Protein AF-A0A939U9S4-F1 (afdb_monomer_lite)

Foldseek 3Di:
DDPCVCLVVDPLNVVVVVDDPLPLLSNLVSCVVSCVDPDPCRSVVSVCVCVVQVVSVPVVPPPDDPDPRDQDPPNPFPWDFDQDDDDDPDDDDDSGFTWGAAQRFIKGWDAPPDWLCNVCVVLVHDSCQQCVLLVHRDTDDRDTRDIGTPDRFALAADPPCFKDFDAAPDFLSVVCSVRSHHSVSQCVQAVNDPPDGDDGGDMTTRDDDD

Sequence (210 aa):
RDHSDFLRYWDRYKPLFELDPTDYKGWAHGLKKAGYATDPAYATKLIKIIEQYKLYRFDTGSAGETIAVPTAPLVLEKQTVTKVAVSGERYTYSLNRPLYKRNGVRFIYSQQGETWESIAQGQGLFLKELLAFNDLSQSTPLPKGTVVYLQRKRRQAARGMEMYVFSEGECLRDVCQRFAVRQASVVKLNGLPEGWVPQEGDRVILRKVR
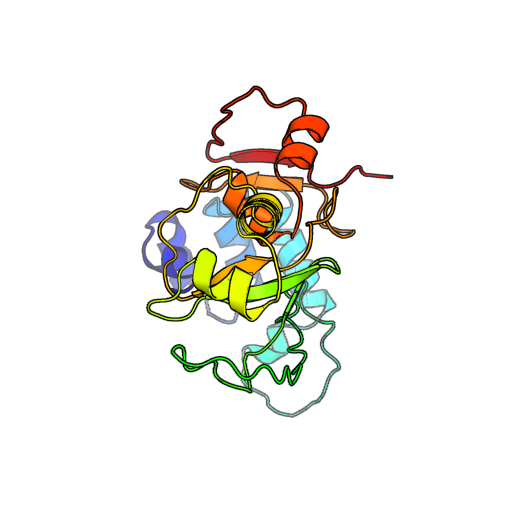
pLDDT: mean 79.78, std 18.19, range [33.78, 98.06]

Secondary structure (DSSP, 8-state):
--TTHHHHH-GGGGGGGGS-TT-HHHHHHHHHHTTS---TTHHHHHHHHHHHTTGGGGTTT-------PPPPSS-----B--------TT----TT--BEEETTEEEEEPPTT--HHHHHHHTT--HHHHHHHTT-SS-----TT-EEESSPPBSSPPTT--EEEPPTT--HHHHHHHTTB-HHHHHHHHTPPTT----TT-EEESS---

Radius of gyration: 20.61 Å; chains: 1; bounding box: 43×36×56 Å

Structure (mmCIF, N/CA/C/O backbone):
data_AF-A0A939U9S4-F1
#
_entry.id   AF-A0A939U9S4-F1
#
loop_
_atom_site.group_PDB
_atom_site.id
_atom_site.type_symbol
_atom_site.label_atom_id
_atom_site.label_alt_id
_atom_site.label_comp_id
_atom_site.label_asym_id
_atom_site.label_entity_id
_atom_site.label_seq_id
_atom_site.pdbx_PDB_ins_code
_atom_site.Cartn_x
_atom_site.Cartn_y
_atom_site.Cartn_z
_atom_site.occupancy
_atom_site.B_iso_or_equiv
_atom_site.auth_seq_id
_atom_site.auth_comp_id
_atom_site.auth_asym_id
_atom_site.auth_atom_id
_atom_site.pdbx_PDB_model_num
ATOM 1 N N . ARG A 1 1 ? -11.998 6.152 -8.077 1.00 44.53 1 ARG A N 1
ATOM 2 C CA . ARG A 1 1 ? -11.085 6.926 -8.943 1.00 44.53 1 ARG A CA 1
ATOM 3 C C . ARG A 1 1 ? -10.081 5.922 -9.460 1.00 44.53 1 ARG A C 1
ATOM 5 O O . ARG A 1 1 ? -9.444 5.278 -8.627 1.00 44.53 1 ARG A O 1
ATOM 12 N N . ASP A 1 2 ? -10.131 5.636 -10.754 1.00 42.09 2 ASP A N 1
ATOM 13 C CA . ASP A 1 2 ? -9.451 4.471 -11.307 1.00 42.09 2 ASP A CA 1
ATOM 14 C C . ASP A 1 2 ? -7.990 4.825 -11.569 1.00 42.09 2 ASP A C 1
ATOM 16 O O . ASP A 1 2 ? -7.681 5.924 -12.031 1.00 42.09 2 ASP A O 1
ATOM 20 N N . HIS A 1 3 ? -7.071 3.922 -11.241 1.00 44.56 3 HIS A N 1
ATOM 21 C CA . HIS A 1 3 ? -5.640 4.202 -11.394 1.00 44.56 3 HIS A CA 1
ATOM 22 C C . HIS A 1 3 ? -5.232 4.304 -12.867 1.00 44.56 3 HIS A C 1
ATOM 24 O O . HIS A 1 3 ? -4.092 4.641 -13.132 1.00 44.56 3 HIS A O 1
ATOM 30 N N . SER A 1 4 ? -6.134 4.027 -13.811 1.00 59.59 4 SER A N 1
ATOM 31 C CA . SER A 1 4 ? -5.952 4.140 -15.260 1.00 59.59 4 SER A CA 1
ATOM 32 C C . SER A 1 4 ? -6.371 5.492 -15.850 1.00 59.59 4 SER A C 1
ATOM 34 O O . SER A 1 4 ? -6.125 5.729 -17.031 1.00 59.59 4 SER A O 1
ATOM 36 N N . ASP A 1 5 ? -6.989 6.385 -15.067 1.00 63.31 5 ASP A N 1
ATOM 37 C CA . ASP A 1 5 ? -7.523 7.660 -15.575 1.00 63.31 5 ASP A CA 1
ATOM 38 C C . ASP A 1 5 ? -6.424 8.550 -16.189 1.00 63.31 5 ASP A C 1
ATOM 40 O O . ASP A 1 5 ? -6.658 9.229 -17.187 1.00 63.31 5 ASP A O 1
ATOM 44 N N . PHE A 1 6 ? -5.194 8.492 -15.667 1.00 68.31 6 PHE A N 1
ATOM 45 C CA . PHE A 1 6 ? -4.062 9.280 -16.174 1.00 68.31 6 PHE A CA 1
ATOM 46 C C . PHE A 1 6 ? -3.719 8.975 -17.646 1.00 68.31 6 PHE A C 1
ATOM 48 O O . PHE A 1 6 ? -3.243 9.868 -18.346 1.00 68.31 6 PHE A O 1
ATOM 55 N N . LEU A 1 7 ? -4.012 7.762 -18.146 1.00 72.69 7 LEU A N 1
ATOM 56 C CA . LEU A 1 7 ? -3.802 7.418 -19.557 1.00 72.69 7 LEU A CA 1
ATOM 57 C C . LEU A 1 7 ? -4.645 8.309 -20.473 1.00 72.69 7 LEU A C 1
ATOM 59 O O . LEU A 1 7 ? -4.185 8.682 -21.542 1.00 72.69 7 LEU A O 1
ATOM 63 N N . ARG A 1 8 ? -5.855 8.693 -20.050 1.00 64.44 8 ARG A N 1
ATOM 64 C CA . ARG A 1 8 ? -6.790 9.490 -20.862 1.00 64.44 8 ARG A CA 1
ATOM 65 C C . ARG A 1 8 ? -6.488 10.985 -20.848 1.00 64.44 8 ARG A C 1
ATOM 67 O O . ARG A 1 8 ? -6.840 11.681 -21.794 1.00 64.44 8 ARG A O 1
ATOM 74 N N . TYR A 1 9 ? -5.883 11.486 -19.773 1.00 57.53 9 TYR A N 1
ATOM 75 C CA . TYR A 1 9 ? -5.737 12.927 -19.553 1.00 57.53 9 TYR A CA 1
ATOM 76 C C . TYR A 1 9 ? -4.348 13.472 -19.890 1.00 57.53 9 TYR A C 1
ATOM 78 O O . TYR A 1 9 ? -4.211 14.677 -20.077 1.00 57.53 9 TYR A O 1
ATOM 86 N N . TRP A 1 10 ? -3.315 12.630 -19.959 1.00 62.62 10 TRP A N 1
ATOM 87 C CA . TRP A 1 10 ? -1.947 13.093 -20.204 1.00 62.62 10 TRP A CA 1
ATOM 88 C C . TRP A 1 10 ? -1.571 13.009 -21.685 1.00 62.62 10 TRP A C 1
ATOM 90 O O . TRP A 1 10 ? -1.663 11.951 -22.307 1.00 62.62 10 TRP A O 1
ATOM 100 N N . ASP A 1 11 ? -1.054 14.116 -22.225 1.00 67.00 11 ASP A N 1
ATOM 101 C CA . ASP A 1 11 ? -0.764 14.284 -23.657 1.00 67.00 11 ASP A CA 1
ATOM 102 C C . ASP A 1 11 ? 0.150 13.202 -24.239 1.00 67.00 11 ASP A C 1
ATOM 104 O O . ASP A 1 11 ? -0.043 12.759 -25.370 1.00 67.00 11 ASP A O 1
ATOM 108 N N . ARG A 1 12 ? 1.107 12.713 -23.445 1.00 74.94 12 ARG A N 1
ATOM 109 C CA . ARG A 1 12 ? 2.062 11.675 -23.859 1.00 74.94 12 A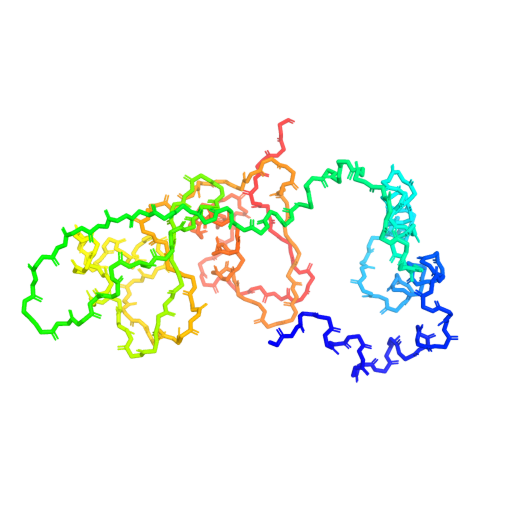RG A CA 1
ATOM 110 C C . ARG A 1 12 ? 1.413 10.335 -24.227 1.00 74.94 12 ARG A C 1
ATOM 112 O O . ARG A 1 12 ? 2.021 9.563 -24.962 1.00 74.94 12 ARG A O 1
ATOM 119 N N . TYR A 1 13 ? 0.210 10.055 -23.719 1.00 77.50 13 TYR A N 1
ATOM 120 C CA . TYR A 1 13 ? -0.530 8.816 -23.976 1.00 77.50 13 TYR A CA 1
ATOM 121 C C . TYR A 1 13 ? -1.618 8.980 -25.043 1.00 77.50 13 TYR A C 1
ATOM 123 O O . TYR A 1 13 ? -2.170 7.973 -25.473 1.00 77.50 13 TYR A O 1
ATOM 131 N N . LYS A 1 14 ? -1.893 10.200 -25.530 1.00 81.44 14 LYS A N 1
ATOM 132 C CA . LYS A 1 14 ? -2.881 10.445 -26.598 1.00 81.44 14 LYS A CA 1
ATOM 133 C C . LYS A 1 14 ? -2.698 9.545 -27.830 1.00 81.44 14 LYS A C 1
ATOM 135 O O . LYS A 1 14 ? -3.701 8.975 -28.253 1.00 81.44 14 LYS A O 1
ATOM 140 N N . PRO A 1 15 ? -1.468 9.309 -28.341 1.00 86.00 15 PRO A N 1
ATOM 141 C CA . PRO A 1 15 ? -1.272 8.446 -29.508 1.00 86.00 15 PRO A CA 1
ATOM 142 C C . PRO A 1 15 ? -1.696 6.986 -29.292 1.00 86.00 15 PRO A C 1
ATOM 144 O O . PRO A 1 15 ? -1.884 6.256 -30.255 1.00 86.00 15 PRO A O 1
ATOM 147 N N . LEU A 1 16 ? -1.844 6.529 -28.041 1.00 85.12 16 LEU A N 1
ATOM 148 C CA . LEU A 1 16 ? -2.326 5.174 -27.758 1.00 85.12 16 LEU A CA 1
ATOM 149 C C . LEU A 1 16 ? -3.794 4.986 -28.132 1.00 85.12 16 LEU A C 1
ATOM 151 O O . LEU A 1 16 ? -4.181 3.891 -28.512 1.00 85.12 16 LEU A O 1
ATOM 155 N N . PHE A 1 17 ? -4.602 6.043 -28.047 1.00 85.75 17 PHE A N 1
ATOM 156 C CA . PHE A 1 17 ? -6.035 5.976 -28.347 1.00 85.75 17 PHE A CA 1
ATOM 157 C C . PHE A 1 17 ? -6.339 6.020 -29.849 1.00 85.75 17 PHE A C 1
ATOM 159 O O . PHE A 1 17 ? -7.494 5.884 -30.236 1.00 85.75 17 PHE A O 1
ATOM 166 N N . GLU A 1 18 ? -5.313 6.192 -30.685 1.00 88.69 18 GLU A N 1
ATOM 167 C CA . GLU A 1 18 ? -5.397 6.024 -32.139 1.00 88.69 18 GLU A CA 1
ATOM 168 C C . GLU A 1 18 ? -5.212 4.555 -32.555 1.00 88.69 18 GLU A C 1
ATOM 170 O O . GLU A 1 18 ? -5.528 4.187 -33.686 1.00 88.69 18 GLU A O 1
ATOM 175 N N . LEU A 1 19 ? -4.698 3.712 -31.650 1.00 89.19 19 LEU A N 1
ATOM 176 C CA . LEU A 1 19 ? -4.536 2.280 -31.876 1.00 89.19 19 LEU A CA 1
ATOM 177 C C . LEU A 1 19 ? -5.864 1.549 -31.685 1.00 89.19 19 LEU A C 1
ATOM 179 O O . LEU A 1 19 ? -6.721 1.964 -30.901 1.00 89.19 19 LEU A O 1
ATOM 183 N N . ASP A 1 20 ? -5.995 0.402 -32.348 1.00 88.69 20 ASP A N 1
ATOM 184 C CA . ASP A 1 20 ? -7.121 -0.493 -32.106 1.00 88.69 20 ASP A CA 1
ATOM 185 C C . ASP A 1 20 ? -7.136 -0.921 -30.621 1.00 88.69 20 ASP A C 1
ATOM 187 O O . ASP A 1 20 ? -6.089 -1.310 -30.086 1.00 88.69 20 ASP A O 1
ATOM 191 N N . PRO A 1 21 ? -8.284 -0.864 -29.920 1.00 84.25 21 PRO A N 1
ATOM 192 C CA . PRO A 1 21 ? -8.388 -1.309 -28.530 1.00 84.25 21 PRO A CA 1
ATOM 193 C C . PRO A 1 21 ? -7.951 -2.764 -28.295 1.00 84.25 21 PRO A C 1
ATOM 195 O O . PRO A 1 21 ? -7.573 -3.108 -27.178 1.00 84.25 21 PRO A O 1
ATOM 198 N N . THR A 1 22 ? -7.991 -3.608 -29.329 1.00 87.50 22 THR A N 1
ATOM 199 C CA . THR A 1 22 ? -7.568 -5.018 -29.295 1.00 87.50 22 THR A CA 1
ATOM 200 C C . THR A 1 22 ? -6.092 -5.223 -29.667 1.00 87.50 22 THR A C 1
ATOM 202 O O . THR A 1 22 ? -5.554 -6.320 -29.491 1.00 87.50 22 THR A O 1
ATOM 205 N N . ASP A 1 23 ? -5.387 -4.181 -30.129 1.00 93.25 23 ASP A N 1
ATOM 206 C CA . ASP A 1 23 ? -3.961 -4.250 -30.470 1.00 93.25 23 ASP A CA 1
ATOM 207 C C . ASP A 1 23 ? -3.069 -4.161 -29.223 1.00 93.25 23 ASP A C 1
ATOM 209 O O . ASP A 1 23 ? -2.301 -3.220 -29.001 1.00 93.25 23 ASP A O 1
ATOM 213 N N . TYR A 1 24 ? -3.126 -5.190 -28.384 1.00 94.25 24 TYR A N 1
ATOM 214 C CA . TYR A 1 24 ? -2.344 -5.243 -27.151 1.00 94.25 24 TYR A CA 1
ATOM 215 C C . TYR A 1 24 ? -0.822 -5.124 -27.376 1.00 94.25 24 TYR A C 1
ATOM 217 O O . TYR A 1 24 ? -0.091 -4.732 -26.461 1.00 94.25 24 TYR A O 1
ATOM 225 N N . LYS A 1 25 ? -0.319 -5.447 -28.578 1.00 96.12 25 LYS A N 1
ATOM 226 C CA . LYS A 1 25 ? 1.101 -5.306 -28.935 1.00 96.12 25 LYS A CA 1
ATOM 227 C C . LYS A 1 25 ? 1.445 -3.843 -29.177 1.00 96.12 25 LYS A C 1
ATOM 229 O O . LYS A 1 25 ? 2.394 -3.342 -28.563 1.00 96.12 25 LYS A O 1
ATOM 234 N N . GLY A 1 26 ? 0.665 -3.151 -30.006 1.00 95.00 26 GLY A N 1
ATOM 235 C CA . GLY A 1 26 ? 0.789 -1.713 -30.228 1.00 95.00 26 GLY A CA 1
ATOM 236 C C . GLY A 1 26 ? 0.672 -0.934 -28.923 1.00 95.00 26 GLY A C 1
ATOM 237 O O . GLY A 1 26 ? 1.544 -0.119 -28.616 1.00 95.00 26 GLY A O 1
ATOM 238 N N . TRP A 1 27 ? -0.316 -1.270 -28.090 1.00 94.31 27 TRP A N 1
ATOM 239 C CA . TRP A 1 27 ? -0.488 -0.674 -26.765 1.00 94.31 27 TRP A CA 1
ATOM 240 C C . TRP A 1 27 ? 0.730 -0.895 -25.860 1.00 94.31 27 TRP A C 1
ATOM 242 O O . TRP A 1 27 ? 1.224 0.056 -25.255 1.00 94.31 27 TRP A O 1
ATOM 252 N N . ALA A 1 28 ? 1.287 -2.109 -25.793 1.00 94.94 28 ALA A N 1
ATOM 253 C CA . ALA A 1 28 ? 2.463 -2.397 -24.967 1.00 94.94 28 ALA A CA 1
ATOM 254 C C . ALA A 1 28 ? 3.708 -1.600 -25.395 1.00 94.94 28 ALA A C 1
ATOM 256 O O . ALA A 1 28 ? 4.440 -1.061 -24.555 1.00 94.94 28 ALA A O 1
ATOM 257 N N . HIS A 1 29 ? 3.952 -1.503 -26.704 1.00 95.56 29 HIS A N 1
ATOM 258 C CA . HIS A 1 29 ? 5.049 -0.708 -27.253 1.00 95.56 29 HIS A CA 1
ATOM 259 C C . HIS A 1 29 ? 4.819 0.793 -27.073 1.00 95.56 29 HIS A C 1
ATOM 261 O O . HIS A 1 29 ? 5.749 1.513 -26.697 1.00 95.56 29 HIS A O 1
ATOM 267 N N . GLY A 1 30 ? 3.592 1.259 -27.288 1.00 93.00 30 GLY A N 1
ATOM 268 C CA . GLY A 1 30 ? 3.211 2.652 -27.117 1.00 93.00 30 GLY A CA 1
ATOM 269 C C . GLY A 1 30 ? 3.293 3.101 -25.660 1.00 93.00 30 GLY A C 1
ATOM 270 O O . GLY A 1 30 ? 3.839 4.165 -25.406 1.00 93.00 30 GLY A O 1
ATOM 271 N N . LEU A 1 31 ? 2.882 2.275 -24.692 1.00 92.06 31 LEU A N 1
ATOM 272 C CA . LEU A 1 31 ? 3.018 2.560 -23.257 1.00 92.06 31 LEU A CA 1
ATOM 273 C C . LEU A 1 31 ? 4.489 2.716 -22.863 1.00 92.06 31 LEU A C 1
ATOM 275 O O . LEU A 1 31 ? 4.856 3.679 -22.190 1.00 92.06 31 LEU A O 1
ATOM 279 N N . LYS A 1 32 ? 5.359 1.814 -23.337 1.00 91.56 32 LYS A N 1
ATOM 280 C CA . LYS A 1 32 ? 6.812 1.935 -23.143 1.00 91.56 32 LYS A CA 1
ATOM 281 C C . LYS A 1 32 ? 7.346 3.236 -23.744 1.00 91.56 32 LYS A C 1
ATOM 283 O O . LYS A 1 32 ? 8.090 3.956 -23.089 1.00 91.56 32 LYS A O 1
ATOM 288 N N . LYS A 1 33 ? 6.991 3.525 -25.000 1.00 90.50 33 LYS A N 1
ATOM 289 C CA . LYS A 1 33 ? 7.458 4.710 -25.737 1.00 90.50 33 LYS A CA 1
ATOM 290 C C . LYS A 1 33 ? 6.972 6.001 -25.084 1.00 90.50 33 LYS A C 1
ATOM 292 O O . LYS A 1 33 ? 7.735 6.949 -24.946 1.00 90.50 33 LYS A O 1
ATOM 297 N N . ALA A 1 34 ? 5.731 5.995 -24.620 1.00 85.38 34 ALA A N 1
ATOM 298 C CA . ALA A 1 34 ? 5.135 7.045 -23.825 1.00 85.38 34 ALA A CA 1
ATOM 299 C C . ALA A 1 34 ? 5.686 7.066 -22.396 1.00 85.38 34 ALA A C 1
ATOM 301 O O . ALA A 1 34 ? 5.183 7.839 -21.606 1.00 85.38 34 ALA A O 1
ATOM 302 N N . GLY A 1 35 ? 6.704 6.269 -22.050 1.00 83.25 35 GLY A N 1
ATOM 303 C CA . GLY A 1 35 ? 7.423 6.280 -20.776 1.00 83.25 35 GLY A CA 1
ATOM 304 C C . GLY A 1 35 ? 6.575 5.942 -19.555 1.00 83.25 35 GLY A C 1
ATOM 305 O O . GLY A 1 35 ? 6.872 6.423 -18.467 1.00 83.25 35 GLY A O 1
ATOM 306 N N . TYR A 1 36 ? 5.563 5.089 -19.735 1.00 84.25 36 TYR A N 1
ATOM 307 C CA . TYR A 1 36 ? 4.832 4.456 -18.635 1.00 84.25 36 TYR A CA 1
ATOM 308 C C . TYR A 1 36 ? 5.751 3.590 -17.760 1.00 84.25 36 TYR A C 1
ATOM 310 O O . TYR A 1 36 ? 5.546 3.455 -16.558 1.00 84.25 36 TYR A O 1
ATOM 318 N N . ALA A 1 37 ? 6.781 2.999 -18.367 1.00 81.00 37 ALA A N 1
ATOM 319 C CA . ALA A 1 37 ? 7.769 2.185 -17.681 1.00 81.00 37 ALA A CA 1
ATOM 320 C C . ALA A 1 37 ? 9.173 2.473 -18.217 1.00 81.00 37 ALA A C 1
ATOM 322 O O . ALA A 1 37 ? 9.377 2.616 -19.422 1.00 81.00 37 ALA A O 1
ATOM 323 N N . THR A 1 38 ? 10.151 2.501 -17.312 1.00 82.06 38 THR A N 1
ATOM 324 C CA . THR A 1 38 ? 11.566 2.759 -17.630 1.00 82.06 38 THR A CA 1
ATOM 325 C C . THR A 1 38 ? 12.324 1.509 -18.084 1.00 82.06 38 THR A C 1
ATOM 327 O O . THR A 1 38 ? 13.447 1.610 -18.571 1.00 82.06 38 THR A O 1
ATOM 330 N N . ASP A 1 39 ? 11.727 0.322 -17.949 1.00 80.62 39 ASP A N 1
ATOM 331 C CA . ASP A 1 39 ? 12.347 -0.946 -18.333 1.00 80.62 39 ASP A CA 1
ATOM 332 C C . ASP A 1 39 ? 12.405 -1.105 -19.872 1.00 80.62 39 ASP A C 1
ATOM 334 O O . ASP A 1 39 ? 11.358 -1.153 -20.532 1.00 80.62 39 ASP A O 1
ATOM 338 N N . PRO A 1 40 ? 13.602 -1.269 -20.475 1.00 84.25 40 PRO A N 1
ATOM 339 C CA . PRO A 1 40 ? 13.747 -1.513 -21.910 1.00 84.25 40 PRO A CA 1
ATOM 340 C C . PRO A 1 40 ? 12.996 -2.757 -22.405 1.00 84.25 40 PRO A C 1
ATOM 342 O O . PRO A 1 40 ? 12.576 -2.797 -23.563 1.00 84.25 40 PRO A O 1
ATOM 345 N N . ALA A 1 41 ? 12.787 -3.755 -21.547 1.00 86.00 41 ALA A N 1
ATOM 346 C CA . ALA A 1 41 ? 12.067 -4.982 -21.871 1.00 86.00 41 ALA A CA 1
ATOM 347 C C . ALA A 1 41 ? 10.567 -4.920 -21.530 1.00 86.00 41 ALA A C 1
ATOM 349 O O . ALA A 1 41 ? 9.878 -5.926 -21.696 1.00 86.00 41 ALA A O 1
ATOM 350 N N . TYR A 1 42 ? 10.048 -3.776 -21.062 1.00 88.50 42 TYR A N 1
ATOM 351 C CA . TYR A 1 42 ? 8.666 -3.644 -20.588 1.00 88.50 42 TYR A CA 1
ATOM 352 C C . TYR A 1 42 ? 7.631 -4.154 -21.600 1.00 88.50 42 TYR A C 1
ATOM 354 O O . TYR A 1 42 ? 6.846 -5.043 -21.277 1.00 88.50 42 TYR A O 1
ATOM 362 N N . ALA A 1 43 ? 7.675 -3.644 -22.835 1.00 91.94 43 ALA A N 1
ATOM 363 C CA . ALA A 1 43 ? 6.724 -4.018 -23.882 1.00 91.94 43 ALA A CA 1
ATOM 364 C C . ALA A 1 43 ? 6.752 -5.530 -24.149 1.00 91.94 43 ALA A C 1
ATOM 366 O O . ALA A 1 43 ? 5.718 -6.192 -24.133 1.00 91.94 43 ALA A O 1
ATOM 367 N N . THR A 1 44 ? 7.951 -6.100 -24.292 1.00 89.69 44 THR A N 1
ATOM 368 C CA . THR A 1 44 ? 8.147 -7.533 -24.535 1.00 89.69 44 THR A CA 1
ATOM 369 C C . THR A 1 44 ? 7.627 -8.386 -23.379 1.00 89.69 44 THR A C 1
ATOM 371 O O . THR A 1 44 ? 7.001 -9.418 -23.607 1.00 89.69 44 THR A O 1
ATOM 374 N N . LYS A 1 45 ? 7.853 -7.966 -22.128 1.00 89.12 45 LYS A N 1
ATOM 375 C CA . LYS A 1 45 ? 7.346 -8.663 -20.936 1.00 89.12 45 LYS A CA 1
ATOM 376 C C . LYS A 1 45 ? 5.821 -8.635 -20.877 1.00 89.12 45 LYS A C 1
ATOM 378 O O . LYS A 1 45 ? 5.216 -9.666 -20.599 1.00 89.12 45 LYS A O 1
ATOM 383 N N . LEU A 1 46 ? 5.210 -7.485 -21.155 1.00 89.19 46 LEU A N 1
ATOM 384 C CA . LEU A 1 46 ? 3.758 -7.328 -21.159 1.00 89.19 46 LEU A CA 1
ATOM 385 C C . LEU A 1 46 ? 3.106 -8.191 -22.246 1.00 89.19 46 LEU A C 1
ATOM 387 O O . LEU A 1 46 ? 2.205 -8.970 -21.944 1.00 89.19 46 LEU A O 1
ATOM 391 N N . ILE A 1 47 ? 3.628 -8.135 -23.474 1.00 92.69 47 ILE A N 1
ATOM 392 C CA . ILE A 1 47 ? 3.190 -8.987 -24.591 1.00 92.69 47 ILE A CA 1
ATOM 393 C C . ILE A 1 47 ? 3.299 -10.462 -24.205 1.00 92.69 47 ILE A C 1
ATOM 395 O O . ILE A 1 47 ? 2.336 -11.209 -24.356 1.00 92.69 47 ILE A O 1
ATOM 399 N N . LYS A 1 48 ? 4.434 -10.869 -23.624 1.00 88.69 48 LYS A N 1
ATOM 400 C CA . LYS A 1 48 ? 4.654 -12.251 -23.188 1.00 88.69 48 LYS A CA 1
ATOM 401 C C . LYS A 1 48 ? 3.613 -12.710 -22.167 1.00 88.69 48 LYS A C 1
ATOM 403 O O . LYS A 1 48 ? 3.142 -13.834 -22.269 1.00 88.69 48 LYS A O 1
ATOM 408 N N . ILE A 1 49 ? 3.243 -11.868 -21.200 1.00 85.94 49 ILE A N 1
ATOM 409 C CA . ILE A 1 49 ? 2.199 -12.184 -20.210 1.00 85.94 49 ILE A CA 1
ATOM 410 C C . ILE A 1 49 ? 0.840 -12.358 -20.901 1.00 85.94 49 ILE A C 1
ATOM 412 O O . ILE A 1 49 ? 0.147 -13.343 -20.647 1.00 85.94 49 ILE A O 1
ATOM 416 N N . ILE A 1 50 ? 0.475 -11.432 -21.790 1.00 88.38 50 ILE A N 1
ATOM 417 C CA . ILE A 1 50 ? -0.803 -11.462 -22.515 1.00 88.38 50 ILE A CA 1
ATOM 418 C C . ILE A 1 50 ? -0.907 -12.717 -23.386 1.00 88.38 50 ILE A C 1
ATOM 420 O O . ILE A 1 50 ? -1.945 -13.376 -23.389 1.00 88.38 50 ILE A O 1
ATOM 424 N N . GLU A 1 51 ? 0.174 -13.096 -24.064 1.00 89.75 51 GLU A N 1
ATOM 425 C CA . GLU A 1 51 ? 0.231 -14.299 -24.896 1.00 89.75 51 GLU A CA 1
ATOM 426 C C . GLU A 1 51 ? 0.256 -15.584 -24.062 1.00 89.75 51 GLU A C 1
ATOM 428 O O . GLU A 1 51 ? -0.514 -16.505 -24.339 1.00 89.75 51 GLU A O 1
ATOM 433 N N . GLN A 1 52 ? 1.076 -15.636 -23.007 1.00 81.31 52 GLN A N 1
ATOM 434 C CA . GLN A 1 52 ? 1.198 -16.795 -22.116 1.00 81.31 52 GLN A CA 1
ATOM 435 C C . GLN A 1 52 ? -0.147 -17.173 -21.487 1.00 81.31 52 GLN A C 1
ATOM 437 O O . GLN A 1 52 ? -0.455 -18.358 -21.360 1.00 81.31 52 GLN A O 1
ATOM 442 N N . TYR A 1 53 ? -0.948 -16.176 -21.113 1.00 84.38 53 TYR A N 1
ATOM 443 C CA . TYR A 1 53 ? -2.262 -16.384 -20.504 1.00 84.38 53 TYR A CA 1
ATOM 444 C C . TYR A 1 53 ? -3.427 -16.208 -21.480 1.00 84.38 53 TYR A C 1
ATOM 446 O O . TYR A 1 53 ? -4.580 -16.279 -21.061 1.00 84.38 53 TYR A O 1
ATOM 454 N N . LYS A 1 54 ? -3.141 -16.009 -22.773 1.00 86.56 54 LYS A N 1
ATOM 455 C CA . LYS A 1 54 ? -4.133 -15.797 -23.838 1.00 86.56 54 LYS A CA 1
ATOM 456 C C . LYS A 1 54 ? -5.191 -14.746 -23.469 1.00 86.56 54 LYS A C 1
ATOM 458 O O . LYS A 1 54 ? -6.372 -14.926 -23.757 1.00 86.56 54 LYS A O 1
ATOM 463 N N . LEU A 1 55 ? -4.769 -13.657 -22.819 1.00 85.56 55 LEU A N 1
ATOM 464 C CA . LEU A 1 55 ? -5.682 -12.644 -22.273 1.00 85.56 55 LEU A CA 1
ATOM 465 C C . LEU A 1 55 ? -6.433 -11.885 -23.372 1.00 85.56 55 LEU A C 1
ATOM 467 O O . LEU A 1 55 ? -7.579 -11.510 -23.163 1.00 85.56 55 LEU A O 1
ATOM 471 N N . TYR A 1 56 ? -5.840 -11.768 -24.562 1.00 86.06 56 TYR A N 1
ATOM 472 C CA . TYR A 1 56 ? -6.466 -11.155 -25.739 1.00 86.06 56 TYR A CA 1
ATOM 473 C C . TYR A 1 56 ? -7.797 -11.817 -26.145 1.00 86.06 56 TYR A C 1
ATOM 475 O O . TYR A 1 56 ? -8.608 -11.227 -26.852 1.00 86.06 56 TYR A O 1
ATOM 483 N N . ARG A 1 57 ? -8.066 -13.053 -25.694 1.00 83.81 57 ARG A N 1
ATOM 484 C CA . ARG A 1 57 ? -9.351 -13.731 -25.940 1.00 83.81 57 ARG A CA 1
ATOM 485 C C . ARG A 1 57 ? -10.529 -13.045 -25.242 1.00 83.81 57 ARG A C 1
ATOM 487 O O . ARG A 1 57 ? -11.669 -13.284 -25.628 1.00 83.81 57 ARG A O 1
ATOM 494 N N . PHE A 1 58 ? -10.268 -12.222 -24.229 1.00 79.69 58 PHE A N 1
ATOM 495 C CA . PHE A 1 58 ? -11.303 -11.506 -23.485 1.00 79.69 58 PHE A CA 1
ATOM 496 C C . PHE A 1 58 ? -11.650 -10.142 -24.093 1.00 79.69 58 PHE A C 1
ATOM 498 O O . PHE A 1 58 ? -12.702 -9.598 -23.767 1.00 79.69 58 PHE A O 1
ATOM 505 N N . ASP A 1 59 ? -10.841 -9.635 -25.026 1.00 78.44 59 ASP A N 1
ATOM 506 C CA . ASP A 1 59 ? -11.034 -8.309 -25.627 1.00 78.44 59 ASP A CA 1
ATOM 507 C C . ASP A 1 59 ? -12.248 -8.257 -26.579 1.00 78.44 59 ASP A C 1
ATOM 509 O O . ASP A 1 59 ? -12.760 -7.184 -26.882 1.00 78.44 59 ASP A O 1
ATOM 513 N N . THR A 1 60 ? -12.756 -9.417 -27.018 1.00 74.50 60 THR A N 1
ATOM 514 C CA . THR A 1 60 ? -13.866 -9.550 -27.986 1.00 74.50 60 THR A CA 1
ATOM 515 C C . THR A 1 60 ? -15.152 -10.147 -27.395 1.00 74.50 60 THR A C 1
ATOM 517 O O . THR A 1 60 ? -16.078 -10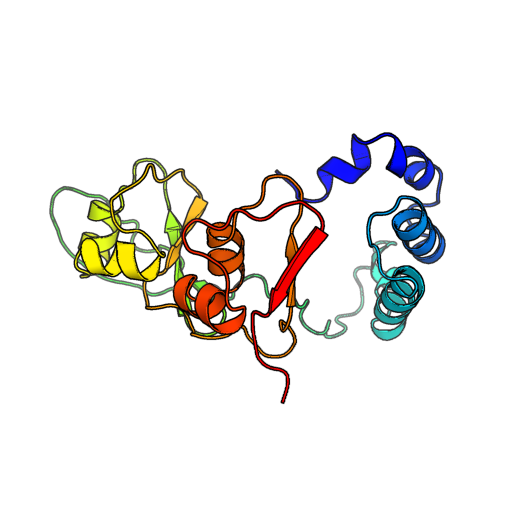.487 -28.128 1.00 74.50 60 THR A O 1
ATOM 520 N N . GLY A 1 61 ? -15.256 -10.265 -26.065 1.00 57.72 61 GLY A N 1
ATOM 521 C CA . GLY A 1 61 ? -16.531 -10.553 -25.390 1.00 57.72 61 GLY A CA 1
ATOM 522 C C . GLY A 1 61 ? -17.096 -11.973 -25.545 1.00 57.72 61 GLY A C 1
ATOM 523 O O . GLY A 1 61 ? -18.281 -12.180 -25.288 1.00 57.72 61 GLY A O 1
ATOM 524 N N . SER A 1 62 ? -16.291 -12.977 -25.911 1.00 50.84 62 SER A N 1
ATOM 525 C CA . SER A 1 62 ? -16.757 -14.374 -25.937 1.00 50.84 62 SER A CA 1
ATOM 526 C C . SER A 1 62 ? -16.872 -14.958 -24.522 1.00 50.84 62 SER A C 1
ATOM 528 O O . SER A 1 62 ? -15.961 -15.602 -24.000 1.00 50.84 62 SER A O 1
ATOM 530 N N . ALA A 1 63 ? -18.027 -14.733 -23.898 1.00 51.41 63 ALA A N 1
ATOM 531 C CA . ALA A 1 63 ? -18.498 -15.443 -22.715 1.00 51.41 63 ALA A CA 1
ATOM 532 C C . ALA A 1 63 ? -18.804 -16.908 -23.082 1.00 51.41 63 ALA A C 1
ATOM 534 O O . ALA A 1 63 ? -19.920 -17.221 -23.485 1.00 51.41 63 ALA A O 1
ATOM 535 N N . GLY A 1 64 ? -17.819 -17.810 -23.003 1.00 50.34 64 GLY A N 1
ATOM 536 C CA . GLY A 1 64 ? -18.069 -19.198 -23.420 1.00 50.34 64 GLY A CA 1
ATOM 537 C C . GLY A 1 64 ? -17.121 -20.300 -22.957 1.00 50.34 64 GLY A C 1
ATOM 538 O O . GLY A 1 64 ? -17.482 -21.461 -23.093 1.00 50.34 64 GLY A O 1
ATOM 539 N N . GLU A 1 65 ? -15.959 -20.010 -22.369 1.00 45.31 65 GLU A N 1
ATOM 540 C CA . GLU A 1 65 ? -15.091 -21.066 -21.828 1.00 45.31 65 GLU A CA 1
ATOM 541 C C . GLU A 1 65 ? -14.555 -20.665 -20.454 1.00 45.31 65 GLU A C 1
ATOM 543 O O . GLU A 1 65 ? -13.776 -19.721 -20.318 1.00 45.31 65 GLU A O 1
ATOM 548 N N . THR A 1 66 ? -14.957 -21.406 -19.419 1.00 43.84 66 THR A N 1
ATOM 549 C CA . THR A 1 66 ? -14.356 -21.363 -18.081 1.00 43.84 66 THR A CA 1
ATOM 550 C C . THR A 1 66 ? -12.929 -21.902 -18.141 1.00 43.84 66 THR A C 1
ATOM 552 O O . THR A 1 66 ? -12.653 -23.038 -17.762 1.00 43.84 66 THR A O 1
ATOM 555 N N . ILE A 1 67 ? -12.002 -21.088 -18.636 1.00 44.91 67 ILE A N 1
ATOM 556 C CA . ILE A 1 67 ? -10.570 -21.327 -18.482 1.00 44.91 67 ILE A CA 1
ATOM 557 C C . ILE A 1 67 ? -10.200 -20.807 -17.097 1.00 44.91 67 ILE A C 1
ATOM 559 O O . ILE A 1 67 ? -10.485 -19.656 -16.768 1.00 44.91 67 ILE A O 1
ATOM 563 N N . ALA A 1 68 ? -9.590 -21.659 -16.272 1.00 48.91 68 ALA A N 1
ATOM 564 C CA . ALA A 1 68 ? -9.068 -21.275 -14.968 1.00 48.91 68 ALA A CA 1
ATOM 565 C C . ALA A 1 68 ? -7.987 -20.197 -15.152 1.00 48.91 68 ALA A C 1
ATOM 567 O O . ALA A 1 68 ? -6.816 -20.498 -15.379 1.00 48.91 68 ALA A O 1
ATOM 568 N N . VAL A 1 69 ? -8.403 -18.931 -15.097 1.00 42.31 69 VAL A N 1
ATOM 569 C CA . VAL A 1 69 ? -7.516 -17.773 -15.132 1.00 42.31 69 VAL A CA 1
ATOM 570 C C . VAL A 1 69 ? -6.566 -17.898 -13.936 1.00 42.31 69 VAL A C 1
ATOM 572 O O . VAL A 1 69 ? -7.036 -17.987 -12.796 1.00 42.31 69 VAL A O 1
ATOM 575 N N . PRO A 1 70 ? -5.239 -17.933 -14.136 1.00 41.31 70 PRO A N 1
ATOM 576 C CA . PRO A 1 70 ? -4.313 -17.854 -13.022 1.00 41.31 70 PRO A CA 1
ATOM 577 C C . PRO A 1 70 ? -4.531 -16.512 -12.331 1.00 41.31 70 PRO A C 1
ATOM 579 O O . PRO A 1 70 ? -4.507 -15.461 -12.968 1.00 41.31 70 PRO A O 1
ATOM 582 N N . THR A 1 71 ? -4.813 -16.579 -11.030 1.00 42.00 71 THR A N 1
ATOM 583 C CA . THR A 1 71 ? -5.198 -15.423 -10.215 1.00 42.00 71 THR A CA 1
ATOM 584 C C . THR A 1 71 ? -4.267 -14.243 -10.486 1.00 42.00 71 THR A C 1
ATOM 586 O O . THR A 1 71 ? -3.053 -14.372 -10.308 1.00 42.00 71 THR A O 1
ATOM 589 N N . ALA A 1 72 ? -4.829 -13.106 -10.908 1.00 40.31 72 ALA A N 1
ATOM 590 C CA . ALA A 1 72 ? -4.080 -11.870 -11.075 1.00 40.31 72 ALA A CA 1
ATOM 591 C C . ALA A 1 72 ? -3.207 -11.612 -9.824 1.00 40.31 72 ALA A C 1
ATOM 593 O O . ALA A 1 72 ? -3.664 -11.872 -8.706 1.00 40.31 72 ALA A O 1
ATOM 594 N N . PRO A 1 73 ? -1.977 -11.074 -9.960 1.00 42.75 73 PRO A N 1
ATOM 595 C CA . PRO A 1 73 ? -1.117 -10.733 -8.815 1.00 42.75 73 PRO A CA 1
ATOM 596 C C . PRO A 1 73 ? -1.785 -9.758 -7.832 1.00 42.75 73 PRO A C 1
ATOM 598 O O . PRO A 1 73 ? -1.387 -9.647 -6.673 1.00 42.75 73 PRO A O 1
ATOM 601 N N . LEU A 1 74 ? -2.832 -9.077 -8.298 1.00 42.47 74 LEU A N 1
ATOM 602 C CA . LEU A 1 74 ? -3.839 -8.412 -7.494 1.00 42.47 74 LEU A CA 1
ATOM 603 C C . LEU A 1 74 ? -4.960 -9.413 -7.209 1.00 42.47 74 LEU A C 1
ATOM 605 O O . LEU A 1 74 ? -6.010 -9.389 -7.846 1.00 42.47 74 LEU A O 1
ATOM 609 N N . VAL A 1 75 ? -4.737 -10.316 -6.256 1.00 39.34 75 VAL A N 1
ATOM 610 C CA . VAL A 1 75 ? -5.851 -11.046 -5.653 1.00 39.34 75 VAL A CA 1
ATOM 611 C C . VAL A 1 75 ? -6.773 -9.974 -5.077 1.00 39.34 75 VAL A C 1
ATOM 613 O O . VAL A 1 75 ? -6.438 -9.384 -4.049 1.00 39.34 75 VAL A O 1
ATOM 616 N N . LEU A 1 76 ? -7.898 -9.699 -5.750 1.00 42.59 76 LEU A N 1
ATOM 617 C CA . LEU A 1 76 ? -9.068 -9.084 -5.130 1.00 42.59 76 LEU A CA 1
ATOM 618 C C . LEU A 1 76 ? -9.278 -9.848 -3.831 1.00 42.59 76 LEU A C 1
ATOM 620 O O . LEU A 1 76 ? -9.471 -11.066 -3.826 1.00 42.59 76 LEU A O 1
ATOM 624 N N . GLU A 1 77 ? -9.032 -9.144 -2.738 1.00 52.94 77 GLU A N 1
ATOM 625 C CA . GLU A 1 77 ? -8.819 -9.734 -1.433 1.00 52.94 77 GLU A CA 1
ATOM 626 C C . GLU A 1 77 ? -9.991 -10.633 -1.096 1.00 52.94 77 GLU A C 1
ATOM 628 O O . GLU A 1 77 ? -11.136 -10.186 -1.054 1.00 52.94 77 GLU A O 1
ATOM 633 N N . LYS A 1 78 ? -9.707 -11.919 -0.872 1.00 47.97 78 LYS A N 1
ATOM 634 C CA . LYS A 1 78 ? -10.740 -12.860 -0.456 1.00 47.97 78 LYS A CA 1
ATOM 635 C C . LYS A 1 78 ? -11.350 -12.326 0.836 1.00 47.97 78 LYS A C 1
ATOM 637 O O . LYS A 1 78 ? -10.687 -12.320 1.875 1.00 47.97 78 LYS A O 1
ATOM 642 N N . GLN A 1 79 ? -12.587 -11.844 0.743 1.00 47.75 79 GLN A N 1
ATOM 643 C CA . GLN A 1 79 ? -13.372 -11.447 1.896 1.00 47.75 79 GLN A CA 1
ATOM 644 C C . GLN A 1 79 ? -13.538 -12.675 2.780 1.00 47.75 79 GLN A C 1
ATOM 646 O O . GLN A 1 79 ? -14.086 -13.696 2.371 1.00 47.75 79 GLN A O 1
ATOM 651 N N . THR A 1 80 ? -13.048 -12.575 4.004 1.00 50.66 80 THR A N 1
ATOM 652 C CA . THR A 1 80 ? -13.419 -13.494 5.071 1.00 50.66 80 THR A CA 1
ATOM 653 C C . THR A 1 80 ? -14.490 -12.784 5.877 1.00 50.66 80 THR A C 1
ATOM 655 O O . THR A 1 80 ? -14.228 -11.760 6.503 1.00 50.66 80 THR A O 1
ATOM 658 N N . VAL A 1 81 ? -15.722 -13.285 5.833 1.00 46.84 81 VAL A N 1
ATOM 659 C CA . VAL A 1 81 ? -16.787 -12.768 6.693 1.00 46.84 81 VAL A CA 1
ATOM 660 C C . VAL A 1 81 ? -16.568 -13.357 8.082 1.00 46.84 81 VAL A C 1
ATOM 662 O O . VAL A 1 81 ? -16.850 -14.527 8.323 1.00 46.84 81 VAL A O 1
ATOM 665 N N . THR A 1 82 ? -16.022 -12.566 8.998 1.00 43.94 82 THR A N 1
ATOM 666 C CA . THR A 1 82 ? -16.017 -12.897 10.427 1.00 43.94 82 THR A CA 1
ATOM 667 C C . THR A 1 82 ? -17.207 -12.222 11.090 1.00 43.94 82 THR A C 1
ATOM 669 O O . THR A 1 82 ? -17.248 -10.997 11.169 1.00 43.94 82 THR A O 1
ATOM 672 N N . LYS A 1 83 ? -18.161 -13.017 11.587 1.00 40.41 83 LYS A N 1
ATOM 673 C CA . LYS A 1 83 ? -19.191 -12.545 12.518 1.00 40.41 83 LYS A CA 1
ATOM 674 C C . LYS A 1 83 ? -18.513 -12.298 13.864 1.00 40.41 83 LYS A C 1
ATOM 676 O O . LYS A 1 83 ? -18.110 -13.255 14.520 1.00 40.41 83 LYS A O 1
ATOM 681 N N . VAL A 1 84 ? -18.338 -11.041 14.253 1.00 44.75 84 VAL A N 1
ATOM 682 C CA . VAL A 1 84 ? -17.860 -10.688 15.596 1.00 44.75 84 VAL A CA 1
ATOM 683 C C . VAL A 1 84 ? -19.052 -10.114 16.353 1.00 44.75 84 VAL A C 1
ATOM 685 O O . VAL A 1 84 ? -19.585 -9.076 15.973 1.00 44.75 84 VAL A O 1
ATOM 688 N N . ALA A 1 85 ? -19.506 -10.827 17.383 1.00 37.19 85 ALA A N 1
ATOM 689 C CA . ALA A 1 85 ? -20.540 -10.355 18.293 1.00 37.19 85 ALA A CA 1
ATOM 690 C C . ALA A 1 85 ? -19.872 -9.557 19.418 1.00 37.19 85 ALA A C 1
ATOM 692 O O . ALA A 1 85 ? -19.118 -10.130 20.200 1.00 37.19 85 ALA A O 1
ATOM 693 N N . VAL A 1 86 ? -20.132 -8.250 19.501 1.00 44.34 86 VAL A N 1
ATOM 694 C CA . VAL A 1 86 ? -19.816 -7.448 20.693 1.00 44.34 86 VAL A CA 1
ATOM 695 C C . VAL A 1 86 ? -20.991 -6.518 20.971 1.00 44.34 86 VAL A C 1
ATOM 697 O O . VAL A 1 86 ? -21.355 -5.696 20.133 1.00 44.34 86 VAL A O 1
ATOM 700 N N . SER A 1 87 ? -21.597 -6.676 22.147 1.00 41.41 87 SER A N 1
ATOM 701 C CA . SER A 1 87 ? -22.599 -5.772 22.707 1.00 41.41 87 SER A CA 1
ATOM 702 C C . SER A 1 87 ? -21.897 -4.599 23.391 1.00 41.41 87 SER A C 1
ATOM 704 O O . SER A 1 87 ? -21.139 -4.804 24.339 1.00 41.41 87 SER A O 1
ATOM 706 N N . GLY A 1 88 ? -22.157 -3.377 22.935 1.00 42.12 88 GLY A N 1
ATOM 707 C CA . GLY A 1 88 ? -21.683 -2.158 23.581 1.00 42.12 88 GLY A CA 1
ATOM 708 C C . GLY A 1 88 ? -22.547 -0.976 23.168 1.00 42.12 88 GLY A C 1
ATOM 709 O O . GLY A 1 88 ? -22.626 -0.635 21.989 1.00 42.12 88 GLY A O 1
ATOM 710 N N . GLU A 1 89 ? -23.231 -0.387 24.142 1.00 47.94 89 GLU A N 1
ATOM 711 C CA . GLU A 1 89 ? -24.111 0.763 23.968 1.00 47.94 89 GLU A CA 1
ATOM 712 C C . GLU A 1 89 ? -23.320 1.959 23.410 1.00 47.94 89 GLU A C 1
ATOM 714 O O . GLU A 1 89 ? -22.307 2.351 23.986 1.00 47.94 89 GLU A O 1
ATOM 719 N N . ARG A 1 90 ? -23.834 2.551 22.319 1.00 41.47 90 ARG A N 1
ATOM 720 C CA . ARG A 1 90 ? -23.495 3.857 21.695 1.00 41.47 90 ARG A CA 1
ATOM 721 C C . ARG A 1 90 ? -22.830 3.867 20.317 1.00 41.47 90 ARG A C 1
ATOM 723 O O . ARG A 1 90 ? -22.810 4.937 19.719 1.00 41.47 90 ARG A O 1
ATOM 730 N N . TYR A 1 91 ? -22.420 2.737 19.736 1.00 42.62 91 TYR A N 1
ATOM 731 C CA . TYR A 1 91 ? -21.966 2.718 18.334 1.00 42.62 91 TYR A CA 1
ATOM 732 C C . TYR A 1 91 ? -22.551 1.529 17.567 1.00 42.62 91 TYR A C 1
ATOM 734 O O . TYR A 1 91 ? -22.397 0.375 17.959 1.00 42.62 91 TYR A O 1
ATOM 742 N N . THR A 1 92 ? -23.242 1.803 16.458 1.00 33.78 92 THR A N 1
ATOM 743 C CA . THR A 1 92 ? -23.799 0.771 15.575 1.00 33.78 92 THR A CA 1
ATOM 744 C C . THR A 1 92 ? -22.673 0.135 14.759 1.00 33.78 92 THR A C 1
ATOM 746 O O . THR A 1 92 ? -22.375 0.577 13.650 1.00 33.78 92 THR A O 1
ATOM 749 N N . TYR A 1 93 ? -22.020 -0.903 15.279 1.00 43.78 93 TYR A N 1
ATOM 750 C CA . TYR A 1 93 ? -21.174 -1.741 14.429 1.00 43.78 93 TYR A CA 1
ATOM 751 C C . TYR A 1 93 ? -22.067 -2.553 13.493 1.00 43.78 93 TYR A C 1
ATOM 753 O O . TYR A 1 93 ? -22.968 -3.270 13.924 1.00 43.78 93 TYR A O 1
ATOM 761 N N . SER A 1 94 ? -21.811 -2.459 12.189 1.00 44.19 94 SER A N 1
ATOM 762 C CA . SER A 1 94 ? -22.444 -3.357 11.231 1.00 44.19 94 SER A CA 1
ATOM 763 C C . SER A 1 94 ? -21.890 -4.767 11.459 1.00 44.19 94 SER A C 1
ATOM 765 O O . SER A 1 94 ? -20.711 -5.022 11.205 1.00 44.19 94 SER A O 1
ATOM 767 N N . LEU A 1 95 ? -22.740 -5.682 11.940 1.00 50.28 95 LEU A N 1
ATOM 768 C CA . LEU A 1 95 ? -22.432 -7.083 12.290 1.00 50.28 95 LEU A CA 1
ATOM 769 C C . LEU A 1 95 ? -21.860 -7.929 11.126 1.00 50.28 95 LEU A C 1
ATOM 771 O O . LEU A 1 95 ? -21.537 -9.100 11.312 1.00 50.28 95 LEU A O 1
ATOM 775 N N . ASN A 1 96 ? -21.696 -7.333 9.940 1.00 61.94 96 ASN A N 1
ATOM 776 C CA . ASN A 1 96 ? -21.218 -7.953 8.707 1.00 61.94 96 ASN A CA 1
ATOM 777 C C . ASN A 1 96 ? -20.025 -7.204 8.083 1.00 61.94 96 ASN A C 1
ATOM 779 O O . ASN A 1 96 ? -19.898 -7.174 6.859 1.00 61.94 96 ASN A O 1
ATOM 783 N N . ARG A 1 97 ? -19.156 -6.555 8.872 1.00 73.88 97 ARG A N 1
ATOM 784 C CA . ARG A 1 97 ? -17.985 -5.866 8.302 1.00 73.88 97 ARG A CA 1
ATOM 785 C C . ARG A 1 97 ? -17.036 -6.879 7.637 1.00 73.88 97 ARG A C 1
ATOM 787 O O . ARG A 1 97 ? -16.505 -7.744 8.337 1.00 73.88 97 ARG A O 1
ATOM 794 N N . PRO A 1 98 ? -16.774 -6.777 6.319 1.00 78.38 98 PRO A N 1
ATOM 795 C CA . PRO A 1 98 ? -15.881 -7.714 5.652 1.00 78.38 98 PRO A CA 1
ATOM 796 C C . PRO A 1 98 ? -14.450 -7.558 6.165 1.00 78.38 98 PRO A C 1
ATOM 798 O O . PRO A 1 98 ? -13.932 -6.439 6.255 1.00 78.38 98 PRO A O 1
ATOM 801 N N . LEU A 1 99 ? -13.813 -8.685 6.483 1.00 83.75 99 LEU A N 1
ATOM 802 C CA . LEU A 1 99 ? -12.425 -8.736 6.913 1.00 83.75 99 LEU A CA 1
ATOM 803 C C . LEU A 1 99 ? -11.553 -9.273 5.781 1.00 83.75 99 LEU A C 1
ATOM 805 O O . LEU A 1 99 ? -11.782 -10.355 5.233 1.00 83.75 99 LEU A O 1
ATOM 809 N N . TYR A 1 100 ? -10.520 -8.513 5.457 1.00 83.50 100 TYR A N 1
ATOM 810 C CA . TYR A 1 100 ? -9.627 -8.778 4.343 1.00 83.50 100 TYR A CA 1
ATOM 811 C C . TYR A 1 100 ? -8.272 -9.260 4.846 1.00 83.50 100 TYR A C 1
ATOM 813 O O . TYR A 1 100 ? -7.916 -9.112 6.022 1.00 83.50 100 TYR A O 1
ATOM 821 N N . LYS A 1 101 ? -7.493 -9.862 3.947 1.00 86.50 101 LYS A N 1
ATOM 822 C CA . LYS A 1 101 ? -6.165 -10.387 4.261 1.00 86.50 101 LYS A CA 1
ATOM 823 C C . LYS A 1 101 ? -5.188 -10.060 3.144 1.00 86.50 101 LYS A C 1
ATOM 825 O O . LYS A 1 101 ? -5.394 -10.462 2.004 1.00 86.50 101 LYS A O 1
ATOM 830 N N . ARG A 1 102 ? -4.072 -9.422 3.500 1.00 81.94 102 ARG A N 1
ATOM 831 C CA . ARG A 1 102 ? -2.969 -9.114 2.581 1.00 81.94 102 ARG A CA 1
ATOM 832 C C . ARG A 1 102 ? -1.636 -9.498 3.207 1.00 81.94 102 ARG A C 1
ATOM 834 O O . ARG A 1 102 ? -1.414 -9.232 4.383 1.00 81.94 102 ARG A O 1
ATOM 841 N N . ASN A 1 103 ? -0.771 -10.197 2.465 1.00 86.69 103 ASN A N 1
ATOM 842 C CA . ASN A 1 103 ? 0.504 -10.738 2.979 1.00 86.69 103 ASN A CA 1
ATOM 843 C C . ASN A 1 103 ? 0.357 -11.502 4.320 1.00 86.69 103 ASN A C 1
ATOM 845 O O . ASN A 1 103 ? 1.187 -11.428 5.231 1.00 86.69 103 ASN A O 1
ATOM 849 N N . GLY A 1 104 ? -0.768 -12.198 4.494 1.00 87.12 104 GLY A N 1
ATOM 850 C CA . GLY A 1 104 ? -1.047 -12.909 5.736 1.00 87.12 104 GLY A CA 1
ATOM 851 C C . GLY A 1 104 ? -1.450 -12.035 6.929 1.00 87.12 104 GLY A C 1
ATOM 852 O O . GLY A 1 104 ? -1.401 -12.550 8.043 1.00 87.12 104 GLY A O 1
ATOM 853 N N . VAL A 1 105 ? -1.799 -10.763 6.721 1.00 90.25 105 VAL A N 1
ATOM 854 C CA . VAL A 1 105 ? -2.157 -9.775 7.754 1.00 90.25 105 VAL A CA 1
ATOM 855 C C . VAL A 1 105 ? -3.606 -9.337 7.555 1.00 90.25 105 VAL A C 1
ATOM 857 O O . VAL A 1 105 ? -4.003 -9.039 6.427 1.00 90.25 105 VAL A O 1
ATOM 860 N N . ARG A 1 106 ? -4.394 -9.327 8.634 1.00 92.44 106 ARG A N 1
ATOM 861 C CA . ARG A 1 106 ? -5.810 -8.937 8.605 1.00 92.44 106 ARG A CA 1
ATOM 862 C C . ARG A 1 106 ? -5.990 -7.421 8.598 1.00 92.44 106 ARG A C 1
ATOM 864 O O . ARG A 1 106 ? -5.276 -6.714 9.313 1.00 92.44 106 ARG A O 1
ATOM 871 N N . PHE A 1 107 ? -6.970 -6.942 7.840 1.00 91.31 107 PHE A N 1
ATOM 872 C CA . PHE A 1 107 ? -7.328 -5.528 7.786 1.00 91.31 107 PHE A CA 1
ATOM 873 C C . PHE A 1 107 ? -8.796 -5.319 7.384 1.00 91.31 107 PHE A C 1
ATOM 875 O O . PHE A 1 107 ? -9.474 -6.253 6.950 1.00 91.31 107 PHE A O 1
ATOM 882 N N . ILE A 1 108 ? -9.268 -4.083 7.528 1.00 88.62 108 ILE A N 1
ATOM 883 C CA . ILE A 1 108 ? -10.604 -3.618 7.135 1.00 88.62 108 ILE A CA 1
ATOM 884 C C . ILE A 1 108 ? -10.508 -2.281 6.388 1.00 88.62 108 ILE A C 1
ATOM 886 O O . ILE A 1 108 ? -9.498 -1.586 6.484 1.00 88.62 108 ILE A O 1
ATOM 890 N N . TYR A 1 109 ? -11.569 -1.902 5.677 1.00 85.50 109 TYR A N 1
ATOM 891 C CA . TYR A 1 109 ? -11.727 -0.550 5.132 1.00 85.50 109 TYR A CA 1
ATOM 892 C C . TYR A 1 109 ? -12.539 0.313 6.091 1.00 85.50 109 TYR A C 1
ATOM 894 O O . TYR A 1 109 ? -13.602 -0.133 6.535 1.00 85.50 109 TYR A O 1
ATOM 902 N N . SER A 1 110 ? -12.067 1.520 6.408 1.00 85.94 110 SER A N 1
ATOM 903 C CA . SER A 1 110 ? -12.792 2.486 7.244 1.00 85.94 110 SER A CA 1
ATOM 904 C C . SER A 1 110 ? -14.136 2.891 6.626 1.00 85.94 110 SER A C 1
ATOM 906 O O . SER A 1 110 ? -14.292 2.978 5.404 1.00 85.94 110 SER A O 1
ATOM 908 N N . GLN A 1 111 ? -15.122 3.145 7.476 1.00 83.06 111 GLN A N 1
ATOM 909 C CA . GLN A 1 111 ? -16.443 3.648 7.117 1.00 83.06 111 GLN A CA 1
ATOM 910 C C . GLN A 1 111 ? -16.544 5.150 7.411 1.00 83.06 111 GLN A C 1
ATOM 912 O O . GLN A 1 111 ? -15.654 5.753 8.009 1.00 83.06 111 GLN A O 1
ATOM 917 N N . GLN A 1 112 ? -17.613 5.781 6.929 1.00 81.75 112 GLN A N 1
ATOM 918 C CA . GLN A 1 112 ? -17.822 7.212 7.129 1.00 81.75 112 GLN A CA 1
ATOM 919 C C . GLN A 1 112 ? -18.041 7.521 8.614 1.00 81.75 112 GLN A C 1
ATOM 921 O O . GLN A 1 112 ? -18.874 6.886 9.250 1.00 81.75 112 GLN A O 1
ATOM 926 N N . GLY A 1 113 ? -17.304 8.503 9.140 1.00 82.19 113 GLY A N 1
ATOM 927 C CA . GLY A 1 113 ? -17.413 8.935 10.537 1.00 82.19 113 GLY A CA 1
ATOM 928 C C . GLY A 1 113 ? -16.658 8.065 11.546 1.00 82.19 113 GLY A C 1
ATOM 929 O O . GLY A 1 113 ? -16.696 8.368 12.734 1.00 82.19 113 GLY A O 1
ATOM 930 N N . GLU A 1 114 ? -15.957 7.014 11.110 1.00 86.25 114 GLU A N 1
ATOM 931 C CA . GLU A 1 114 ? -15.120 6.222 12.013 1.00 86.25 114 GLU A CA 1
ATOM 932 C C . GLU A 1 114 ? -13.844 6.963 12.413 1.00 86.25 114 GLU A C 1
ATOM 934 O O . GLU A 1 114 ? -13.211 7.652 11.612 1.00 86.25 114 GLU A O 1
ATOM 939 N N . THR A 1 115 ? -13.420 6.729 13.651 1.00 94.94 115 THR A N 1
ATOM 940 C CA . THR A 1 115 ? -12.112 7.143 14.162 1.00 94.94 115 THR A CA 1
ATOM 941 C C . THR A 1 115 ? -11.245 5.931 14.490 1.00 94.94 115 THR A C 1
ATOM 943 O O . THR A 1 115 ? -11.745 4.810 14.652 1.00 94.94 115 THR A O 1
ATOM 946 N N . TRP A 1 116 ? -9.937 6.148 14.637 1.00 94.81 116 TRP A N 1
ATOM 947 C CA . TRP A 1 116 ? -9.004 5.112 15.087 1.00 94.81 116 TRP A CA 1
ATOM 948 C C . TRP A 1 116 ? -9.423 4.513 16.433 1.00 94.81 116 TRP A C 1
ATOM 950 O O . TRP A 1 116 ? -9.356 3.300 16.612 1.00 94.81 116 TRP A O 1
ATOM 960 N N . GLU A 1 117 ? -9.919 5.346 17.347 1.00 95.12 117 GLU A N 1
ATOM 961 C CA . GLU A 1 117 ? -10.415 4.955 18.666 1.00 95.12 117 GLU A CA 1
ATOM 962 C C . GLU A 1 117 ? -11.621 4.024 18.543 1.00 95.12 117 GLU A C 1
ATOM 964 O O . GLU A 1 117 ? -11.624 2.942 19.130 1.00 95.12 117 GLU A O 1
ATOM 969 N N . SER A 1 118 ? -12.606 4.399 17.718 1.00 93.06 118 SER A N 1
ATOM 970 C CA . SER A 1 118 ? -13.802 3.581 17.497 1.00 93.06 118 SER A CA 1
ATOM 971 C C . SER A 1 118 ? -13.458 2.220 16.879 1.00 93.06 118 SER A C 1
ATOM 973 O O . SER A 1 118 ? -14.003 1.194 17.281 1.00 93.06 118 SER A O 1
ATOM 975 N N . ILE A 1 119 ? -12.505 2.160 15.944 1.00 91.69 119 ILE A N 1
ATOM 976 C CA . ILE A 1 119 ? -12.085 0.887 15.349 1.00 91.69 119 ILE A CA 1
ATOM 977 C C . ILE A 1 119 ? -11.323 0.044 16.373 1.00 91.69 119 ILE A C 1
ATOM 979 O O . ILE A 1 119 ? -11.570 -1.156 16.469 1.00 91.69 119 ILE A O 1
ATOM 983 N N . ALA A 1 120 ? -10.423 0.653 17.151 1.00 93.19 120 ALA A N 1
ATOM 984 C CA . ALA A 1 120 ? -9.640 -0.047 18.164 1.00 93.19 120 ALA A CA 1
ATOM 985 C C . ALA A 1 120 ? -10.555 -0.690 19.215 1.00 93.19 120 ALA A C 1
ATOM 987 O O . ALA A 1 120 ? -10.480 -1.900 19.431 1.00 93.19 120 ALA A O 1
ATOM 988 N N . GLN A 1 121 ? -11.491 0.085 19.770 1.00 89.62 121 GLN A N 1
ATOM 989 C CA . GLN A 1 121 ? -12.479 -0.401 20.734 1.00 89.62 121 GLN A CA 1
ATOM 990 C C . GLN A 1 121 ? -13.317 -1.548 20.154 1.00 89.62 121 GLN A C 1
ATOM 992 O O . GLN A 1 121 ? -13.450 -2.595 20.783 1.00 89.62 121 GLN A O 1
ATOM 997 N N . GLY A 1 122 ? -13.818 -1.391 18.925 1.00 85.50 122 GLY A N 1
ATOM 998 C CA . GLY A 1 122 ? -14.639 -2.405 18.259 1.00 85.50 122 GLY A CA 1
ATOM 999 C C . GLY A 1 122 ? -13.897 -3.695 17.905 1.00 85.50 122 GLY A C 1
ATOM 1000 O O . GLY A 1 122 ? -14.530 -4.712 17.639 1.00 85.50 122 GLY A O 1
ATOM 1001 N N . GLN A 1 123 ? -12.564 -3.667 17.872 1.00 86.62 123 GLN A N 1
ATOM 1002 C CA . GLN A 1 123 ? -11.716 -4.837 17.629 1.00 86.62 123 GLN A CA 1
ATOM 1003 C C . GLN A 1 123 ? -11.033 -5.353 18.904 1.00 86.62 123 GLN A C 1
ATOM 1005 O O . GLN A 1 123 ? -10.236 -6.286 18.819 1.00 86.62 123 GLN A O 1
ATOM 1010 N N . GLY A 1 124 ? -11.331 -4.767 20.071 1.00 88.25 124 GLY A N 1
ATOM 1011 C CA . GLY A 1 124 ? -10.696 -5.130 21.339 1.00 88.25 124 GLY A CA 1
ATOM 1012 C C . GLY A 1 124 ? -9.187 -4.856 21.368 1.00 88.25 124 GLY A C 1
ATOM 1013 O O . GLY A 1 124 ? -8.444 -5.617 21.980 1.00 88.25 124 GLY A O 1
ATOM 1014 N N . LEU A 1 125 ? -8.728 -3.811 20.674 1.00 91.75 125 LEU A N 1
ATOM 1015 C CA . LEU A 1 125 ? -7.326 -3.388 20.601 1.00 91.75 125 LEU A CA 1
ATOM 1016 C C . LEU A 1 125 ? -7.116 -2.086 21.376 1.00 91.75 125 LEU A C 1
ATOM 1018 O O . LEU A 1 125 ? -7.995 -1.221 21.401 1.00 91.75 125 LEU A O 1
ATOM 1022 N N . PHE A 1 126 ? -5.920 -1.879 21.932 1.00 96.38 126 PHE A N 1
ATOM 1023 C CA . PHE A 1 126 ? -5.553 -0.554 22.429 1.00 96.38 126 PHE A CA 1
ATOM 1024 C C . PHE A 1 126 ? -5.315 0.402 21.248 1.00 96.38 126 PHE A C 1
ATOM 1026 O O . PHE A 1 126 ? -4.700 0.027 20.247 1.00 96.38 126 PHE A O 1
ATOM 1033 N N . LEU A 1 127 ? -5.732 1.672 21.371 1.00 96.50 127 LEU A N 1
ATOM 1034 C CA . LEU A 1 127 ? -5.545 2.692 20.323 1.00 96.50 127 LEU A CA 1
ATOM 1035 C C . LEU A 1 127 ? -4.094 2.741 19.824 1.00 96.50 127 LEU A C 1
ATOM 1037 O O . LEU A 1 127 ? -3.833 2.693 18.623 1.00 96.50 127 LEU A O 1
ATOM 1041 N N . LYS A 1 128 ? -3.139 2.778 20.759 1.00 97.50 128 LYS A N 1
ATOM 1042 C CA . LYS A 1 128 ? -1.705 2.827 20.453 1.00 97.50 128 LYS A CA 1
ATOM 1043 C C . LYS A 1 128 ? -1.236 1.611 19.648 1.00 97.50 128 LYS A C 1
ATOM 1045 O O . LYS A 1 128 ? -0.368 1.752 18.792 1.00 97.50 128 LYS A O 1
ATOM 1050 N N . GLU A 1 129 ? -1.802 0.431 19.893 1.00 97.38 129 GLU A N 1
ATOM 1051 C CA . GLU A 1 129 ? -1.476 -0.777 19.130 1.00 97.38 129 GLU A CA 1
ATOM 1052 C C . GLU A 1 129 ? -2.016 -0.703 17.706 1.00 97.38 129 GLU A C 1
ATOM 1054 O O . GLU A 1 129 ? -1.274 -0.981 16.761 1.00 97.38 129 GLU A O 1
ATOM 1059 N N . LEU A 1 130 ? -3.274 -0.280 17.537 1.00 98.00 130 LEU A N 1
ATOM 1060 C CA . LEU A 1 130 ? -3.874 -0.113 16.215 1.00 98.00 130 LEU A CA 1
ATOM 1061 C C . LEU A 1 130 ? -3.088 0.912 15.386 1.00 98.00 130 LEU A C 1
ATOM 1063 O O . LEU A 1 130 ? -2.742 0.639 14.235 1.00 98.00 130 LEU A O 1
ATOM 1067 N N . LEU A 1 131 ? -2.745 2.061 15.975 1.00 98.06 131 LEU A N 1
ATOM 1068 C CA . LEU A 1 131 ? -1.912 3.077 15.327 1.00 98.06 131 LEU A CA 1
ATOM 1069 C C . LEU A 1 131 ? -0.539 2.506 14.946 1.00 98.06 131 LEU A C 1
ATOM 1071 O O . LEU A 1 131 ? -0.120 2.629 13.794 1.00 98.06 131 LEU A O 1
ATOM 1075 N N . ALA A 1 132 ? 0.117 1.779 15.854 1.00 97.75 132 ALA A N 1
ATOM 1076 C CA . ALA A 1 132 ? 1.415 1.162 15.592 1.00 97.75 132 ALA A CA 1
ATOM 1077 C C . ALA A 1 132 ? 1.368 0.098 14.480 1.00 97.75 132 ALA A C 1
ATOM 1079 O O . ALA A 1 132 ? 2.311 -0.022 13.696 1.00 97.75 132 ALA A O 1
ATOM 1080 N N . PHE A 1 133 ? 0.284 -0.676 14.359 1.00 97.94 133 PHE A N 1
ATOM 1081 C CA . PHE A 1 133 ? 0.098 -1.607 13.236 1.00 97.94 133 PHE A CA 1
ATOM 1082 C C . PHE A 1 133 ? -0.001 -0.885 11.892 1.00 97.94 133 PHE A C 1
ATOM 1084 O O . PHE A 1 133 ? 0.385 -1.448 10.863 1.00 97.94 133 PHE A O 1
ATOM 1091 N N . ASN A 1 134 ? -0.465 0.363 11.917 1.00 97.31 134 ASN A N 1
ATOM 1092 C CA . ASN A 1 134 ? -0.659 1.220 10.759 1.00 97.31 134 ASN A CA 1
ATOM 1093 C C . ASN A 1 134 ? 0.463 2.259 10.574 1.00 97.31 134 ASN A C 1
ATOM 1095 O O . ASN A 1 134 ? 0.269 3.228 9.836 1.00 97.31 134 ASN A O 1
ATOM 1099 N N . ASP A 1 135 ? 1.627 2.026 11.193 1.00 96.62 135 ASP A N 1
ATOM 1100 C CA . ASP A 1 135 ? 2.812 2.893 11.146 1.00 96.62 135 ASP A CA 1
ATOM 1101 C C . ASP A 1 135 ? 2.488 4.361 11.514 1.00 96.62 135 ASP A C 1
ATOM 1103 O O . ASP A 1 135 ? 2.934 5.292 10.849 1.00 96.62 135 ASP A O 1
ATOM 1107 N N . LEU A 1 136 ? 1.665 4.569 12.549 1.00 95.62 136 LEU A N 1
ATOM 1108 C CA . LEU A 1 136 ? 1.298 5.884 13.086 1.00 95.62 136 LEU A CA 1
ATOM 1109 C C . LEU A 1 136 ? 1.717 6.013 14.556 1.00 95.62 136 LEU A C 1
ATOM 1111 O O . LEU A 1 136 ? 1.607 5.059 15.328 1.00 95.62 136 LEU A O 1
ATOM 1115 N N . SER A 1 137 ? 2.161 7.209 14.948 1.00 95.25 137 SER A N 1
ATOM 1116 C CA . SER A 1 137 ? 2.445 7.577 16.345 1.00 95.25 137 SER A CA 1
ATOM 1117 C C . SER A 1 137 ? 1.239 8.198 17.055 1.00 95.25 137 SER A C 1
ATOM 1119 O O . SER A 1 137 ? 1.107 8.057 18.268 1.00 95.25 137 SER A O 1
ATOM 1121 N N . GLN A 1 138 ? 0.357 8.854 16.302 1.00 96.06 138 GLN A N 1
ATOM 1122 C CA . GLN A 1 138 ? -0.831 9.544 16.797 1.00 96.06 138 GLN A CA 1
ATOM 1123 C C . GLN A 1 138 ? -1.996 9.396 15.815 1.00 96.06 138 GLN A C 1
ATOM 1125 O O . GLN A 1 138 ? -1.795 9.083 14.636 1.00 96.06 138 GLN A O 1
ATOM 1130 N N . SER A 1 139 ? -3.212 9.626 16.306 1.00 94.69 139 SER A N 1
ATOM 1131 C CA . SER A 1 139 ? -4.419 9.606 15.484 1.00 94.69 139 SER A CA 1
ATOM 1132 C C . SER A 1 139 ? -4.343 10.668 14.388 1.00 94.69 139 SER A C 1
ATOM 1134 O O . SER A 1 139 ? -3.893 11.794 14.597 1.00 94.69 139 SER A O 1
ATOM 1136 N N . THR A 1 140 ? -4.776 10.282 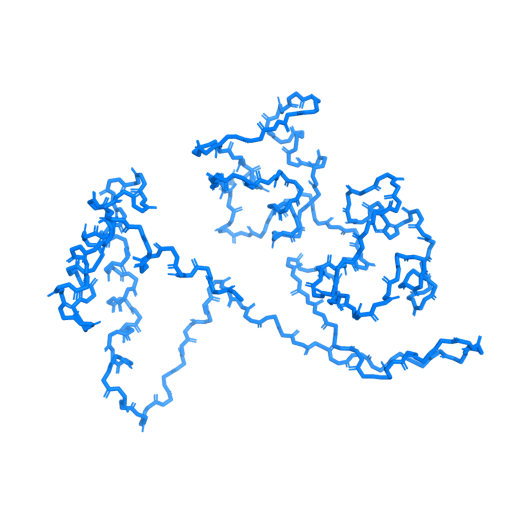13.195 1.00 91.81 140 THR A N 1
ATOM 1137 C CA . THR A 1 140 ? -4.846 11.136 12.004 1.00 91.81 140 THR A CA 1
ATOM 1138 C C . THR A 1 140 ? -6.262 11.085 11.439 1.00 91.81 140 THR A C 1
ATOM 1140 O O . THR A 1 140 ? -6.992 10.138 11.755 1.00 91.81 140 THR A O 1
ATOM 1143 N N . PRO A 1 141 ? -6.676 12.057 10.606 1.00 90.31 141 PRO A N 1
ATOM 1144 C CA . PRO A 1 141 ? -7.946 11.961 9.899 1.00 90.31 141 PRO A CA 1
ATOM 1145 C C . PRO A 1 141 ? -8.065 10.612 9.186 1.00 90.31 141 PRO A C 1
ATOM 1147 O O . PRO A 1 141 ? -7.124 10.168 8.526 1.00 90.31 141 PRO A O 1
ATOM 1150 N N . LEU A 1 142 ? -9.218 9.958 9.333 1.00 84.62 142 LEU A N 1
ATOM 1151 C CA . LEU A 1 142 ? -9.481 8.639 8.768 1.00 84.62 142 LEU A CA 1
ATOM 1152 C C . LEU A 1 142 ? -10.609 8.730 7.726 1.00 84.62 142 LEU A C 1
ATOM 1154 O O . LEU A 1 142 ? -11.772 8.490 8.051 1.00 84.62 142 LEU A O 1
ATOM 1158 N N . PRO A 1 143 ? -10.303 9.087 6.463 1.00 85.94 143 PRO A N 1
ATOM 1159 C CA . PRO A 1 143 ? -11.295 9.100 5.394 1.00 85.94 143 PRO A CA 1
ATOM 1160 C C . PRO A 1 143 ? -11.917 7.719 5.201 1.00 85.94 143 PRO A C 1
ATOM 1162 O O . PRO A 1 143 ? -11.242 6.706 5.397 1.00 85.94 143 PRO A O 1
ATOM 1165 N N . LYS A 1 144 ? -13.171 7.668 4.746 1.00 82.38 144 LYS A N 1
ATOM 1166 C CA . LYS A 1 144 ? -13.838 6.424 4.329 1.00 82.38 144 LYS A CA 1
ATOM 1167 C C . LYS A 1 144 ? -13.007 5.696 3.264 1.00 82.38 144 LYS A C 1
ATOM 1169 O O . LYS A 1 144 ? -12.511 6.319 2.331 1.00 82.38 144 LYS A O 1
ATOM 1174 N N . GLY A 1 145 ? -12.919 4.372 3.367 1.00 81.12 145 GLY A N 1
ATOM 1175 C CA . GLY A 1 145 ? -12.193 3.526 2.417 1.00 81.12 145 GLY A CA 1
ATOM 1176 C C . GLY A 1 145 ? -10.690 3.428 2.683 1.00 81.12 145 GLY A C 1
ATOM 1177 O O . GLY A 1 145 ? -9.972 2.819 1.895 1.00 81.12 145 GLY A O 1
ATOM 1178 N N . THR A 1 146 ? -10.203 3.978 3.793 1.00 85.94 146 THR A N 1
ATOM 1179 C CA . THR A 1 146 ? -8.809 3.821 4.215 1.00 85.94 146 THR A CA 1
ATOM 1180 C C . THR A 1 146 ? -8.570 2.397 4.706 1.00 85.94 146 THR A C 1
ATOM 1182 O O . THR A 1 146 ? -9.369 1.843 5.460 1.00 85.94 146 THR A O 1
ATOM 1185 N N . VAL A 1 147 ? -7.450 1.802 4.298 1.00 87.38 147 VAL A N 1
ATOM 1186 C CA . VAL A 1 147 ? -7.006 0.495 4.796 1.00 87.38 147 VAL A CA 1
ATOM 1187 C C . VAL A 1 147 ? -6.530 0.629 6.241 1.00 87.38 147 VAL A C 1
ATOM 1189 O O . VAL A 1 147 ? -5.606 1.390 6.526 1.00 87.38 147 VAL A O 1
ATOM 1192 N N . VAL A 1 148 ? -7.129 -0.155 7.136 1.00 94.12 148 VAL A N 1
ATOM 1193 C CA . VAL A 1 148 ? -6.783 -0.211 8.559 1.00 94.12 148 VAL A CA 1
ATOM 1194 C C . VAL A 1 148 ? -6.390 -1.637 8.926 1.00 94.12 148 VAL A C 1
ATOM 1196 O O . VAL A 1 148 ? -7.232 -2.534 9.006 1.00 94.12 148 VAL A O 1
ATOM 1199 N N . TYR A 1 149 ? -5.097 -1.864 9.149 1.00 96.38 149 TYR A N 1
ATOM 1200 C CA . TYR A 1 149 ? -4.579 -3.151 9.605 1.00 96.38 149 TYR A CA 1
ATOM 1201 C C . TYR A 1 149 ? -4.906 -3.381 11.074 1.00 96.38 149 TYR A C 1
ATOM 1203 O O . TYR A 1 149 ? -4.642 -2.536 11.924 1.00 96.38 149 TYR A O 1
ATOM 1211 N N . LEU A 1 150 ? -5.427 -4.571 11.359 1.00 95.50 150 LEU A N 1
ATOM 1212 C CA . LEU A 1 150 ? -5.820 -5.016 12.700 1.00 95.50 150 LEU A CA 1
ATOM 1213 C C . LEU A 1 150 ? -4.751 -5.884 13.362 1.00 95.50 150 LEU A C 1
ATOM 1215 O O . LEU A 1 150 ? -4.915 -6.379 14.471 1.00 95.50 150 LEU A O 1
ATOM 1219 N N . GLN A 1 151 ? -3.662 -6.124 12.640 1.00 95.94 151 GLN A N 1
ATOM 1220 C CA . GLN A 1 151 ? -2.544 -6.934 13.077 1.00 95.94 151 GLN A CA 1
ATOM 1221 C C . GLN A 1 151 ? -1.250 -6.296 12.606 1.00 95.94 151 GLN A C 1
ATOM 1223 O O . GLN A 1 151 ? -1.189 -5.633 11.568 1.00 95.94 151 GLN A O 1
ATOM 1228 N N . ARG A 1 152 ? -0.174 -6.571 13.339 1.00 97.25 152 ARG A N 1
ATOM 1229 C CA . ARG A 1 152 ? 1.151 -6.084 12.980 1.00 97.25 152 ARG A CA 1
ATOM 1230 C C . ARG A 1 152 ? 1.547 -6.580 11.585 1.00 97.25 152 ARG A C 1
ATOM 1232 O O . ARG A 1 152 ? 1.652 -7.787 11.355 1.00 97.25 152 ARG A O 1
ATOM 1239 N N . LYS A 1 153 ? 1.850 -5.644 10.682 1.00 97.19 153 LYS A N 1
ATOM 1240 C CA . LYS A 1 153 ? 2.303 -5.923 9.310 1.00 97.19 153 LYS A CA 1
ATOM 1241 C C . LYS A 1 153 ? 3.551 -6.813 9.256 1.00 97.19 153 LYS A C 1
ATOM 1243 O O . LYS A 1 153 ? 4.250 -6.989 10.262 1.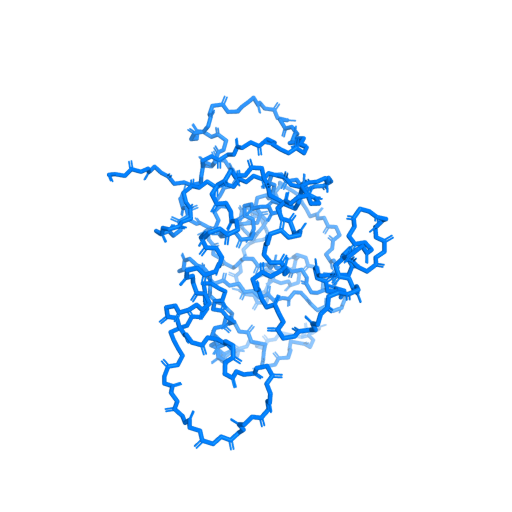00 97.19 153 LYS A O 1
ATOM 1248 N N . ARG A 1 154 ? 3.867 -7.392 8.095 1.00 97.19 154 ARG A N 1
ATOM 1249 C CA . ARG A 1 154 ? 5.065 -8.238 7.932 1.00 97.19 154 ARG A CA 1
ATOM 1250 C C . ARG A 1 154 ? 6.336 -7.391 7.855 1.00 97.19 154 ARG A C 1
ATOM 1252 O O . ARG A 1 154 ? 6.299 -6.201 7.569 1.00 97.19 154 ARG A O 1
ATOM 1259 N N . ARG A 1 155 ? 7.488 -8.010 8.129 1.00 97.06 155 ARG A N 1
ATOM 1260 C CA . ARG A 1 155 ? 8.803 -7.345 8.005 1.00 97.06 155 ARG A CA 1
ATOM 1261 C C . ARG A 1 155 ? 9.284 -7.246 6.556 1.00 97.06 155 ARG A C 1
ATOM 1263 O O . ARG A 1 155 ? 10.204 -6.491 6.286 1.00 97.06 155 ARG A O 1
ATOM 1270 N N . GLN A 1 156 ? 8.704 -8.044 5.666 1.00 94.50 156 GLN A N 1
ATOM 1271 C CA . GLN A 1 156 ? 9.035 -8.100 4.248 1.00 94.50 156 GLN A CA 1
ATOM 1272 C C . GLN A 1 156 ? 7.763 -8.365 3.447 1.00 94.50 156 GLN A C 1
ATOM 1274 O O . GLN A 1 156 ? 6.808 -8.957 3.970 1.00 94.50 156 GLN A O 1
ATOM 1279 N N . ALA A 1 157 ? 7.769 -7.959 2.185 1.00 87.31 157 ALA A N 1
ATOM 1280 C CA . ALA A 1 157 ? 6.702 -8.270 1.249 1.00 87.31 157 ALA A CA 1
ATOM 1281 C C . ALA A 1 157 ? 6.634 -9.774 0.923 1.00 87.31 157 ALA A C 1
ATOM 1283 O O . ALA A 1 157 ? 7.534 -10.568 1.252 1.00 87.31 157 ALA A O 1
ATOM 1284 N N . ALA A 1 158 ? 5.526 -10.161 0.290 1.00 82.88 158 ALA A N 1
ATOM 1285 C CA . ALA A 1 158 ? 5.345 -11.492 -0.273 1.00 82.88 158 ALA A CA 1
ATOM 1286 C C . ALA A 1 158 ? 6.419 -11.788 -1.340 1.00 82.88 158 ALA A C 1
ATOM 1288 O O . ALA A 1 158 ? 7.073 -10.881 -1.851 1.00 82.88 158 ALA A O 1
ATOM 1289 N N . ARG A 1 159 ? 6.634 -13.071 -1.654 1.00 77.50 159 ARG A N 1
ATOM 1290 C CA . ARG A 1 159 ? 7.529 -13.462 -2.757 1.00 77.50 159 ARG A CA 1
ATOM 1291 C C . ARG A 1 159 ? 6.994 -12.896 -4.080 1.00 77.50 159 ARG A C 1
ATOM 1293 O O . ARG A 1 159 ? 5.781 -12.917 -4.276 1.00 77.50 159 ARG A O 1
ATOM 1300 N N . GLY A 1 160 ? 7.882 -12.418 -4.949 1.00 75.31 160 GLY A N 1
ATOM 1301 C CA . GLY A 1 160 ? 7.536 -11.748 -6.207 1.00 75.31 160 GLY A CA 1
ATOM 1302 C C . GLY A 1 160 ? 7.256 -10.247 -6.073 1.00 75.31 160 GLY A C 1
ATOM 1303 O O . GLY A 1 160 ? 6.845 -9.623 -7.043 1.00 75.31 160 GLY A O 1
ATOM 1304 N N . MET A 1 161 ? 7.435 -9.676 -4.875 1.00 79.50 161 MET A N 1
ATOM 1305 C CA . MET A 1 161 ? 7.261 -8.248 -4.581 1.00 79.50 161 MET A CA 1
ATOM 1306 C C . MET A 1 161 ? 8.531 -7.688 -3.926 1.00 79.50 161 MET A C 1
ATOM 1308 O O . MET A 1 161 ? 8.510 -7.177 -2.807 1.00 79.50 161 MET A O 1
ATOM 1312 N N . GLU A 1 162 ? 9.676 -7.877 -4.575 1.00 81.19 162 GLU A N 1
ATOM 1313 C CA . GLU A 1 162 ? 10.993 -7.569 -4.013 1.00 81.19 162 GLU A CA 1
ATOM 1314 C C . GLU A 1 162 ? 11.304 -6.077 -3.978 1.00 81.19 162 GLU A C 1
ATOM 1316 O O . GLU A 1 162 ? 11.949 -5.619 -3.035 1.00 81.19 162 GLU A O 1
ATOM 1321 N N . MET A 1 163 ? 10.829 -5.324 -4.966 1.00 85.38 163 MET A N 1
ATOM 1322 C CA . MET A 1 163 ? 11.135 -3.911 -5.160 1.00 85.38 163 MET A CA 1
ATOM 1323 C C . MET A 1 163 ? 9.864 -3.134 -5.491 1.00 85.38 163 MET A C 1
ATOM 1325 O O . MET A 1 163 ? 8.954 -3.657 -6.132 1.00 85.38 163 MET A O 1
ATOM 1329 N N . TYR A 1 164 ? 9.837 -1.872 -5.084 1.00 85.56 164 TYR A N 1
ATOM 1330 C CA . TYR A 1 164 ? 8.873 -0.885 -5.540 1.00 85.56 164 TYR A CA 1
ATOM 1331 C C . TYR A 1 164 ? 9.586 0.323 -6.144 1.00 85.56 164 TYR A C 1
ATOM 1333 O O . TYR A 1 164 ? 10.658 0.691 -5.662 1.00 85.56 164 TYR A O 1
ATOM 1341 N N . VAL A 1 165 ? 8.979 0.921 -7.172 1.00 81.94 165 VAL A N 1
ATOM 1342 C CA . VAL A 1 165 ? 9.411 2.184 -7.781 1.00 81.94 165 VAL A CA 1
ATOM 1343 C C . VAL A 1 165 ? 8.319 3.217 -7.533 1.00 81.94 165 VAL A C 1
ATOM 1345 O O . VAL A 1 165 ? 7.159 2.944 -7.837 1.00 81.94 165 VAL A O 1
ATOM 1348 N N . PHE A 1 166 ? 8.678 4.356 -6.949 1.00 82.12 166 PHE A N 1
ATOM 1349 C CA . PHE A 1 166 ? 7.726 5.393 -6.562 1.00 82.12 166 PHE A CA 1
ATOM 1350 C C . PHE A 1 166 ? 7.192 6.167 -7.763 1.00 82.12 166 PHE A C 1
ATOM 1352 O O . PHE A 1 166 ? 7.938 6.494 -8.688 1.00 82.12 166 PHE A O 1
ATOM 1359 N N . SER A 1 167 ? 5.896 6.471 -7.708 1.00 81.12 167 SER A N 1
ATOM 1360 C CA . SER A 1 167 ? 5.231 7.425 -8.598 1.00 81.12 167 SER A CA 1
ATOM 1361 C C . SER A 1 167 ? 5.160 8.808 -7.943 1.00 81.12 167 SER A C 1
ATOM 1363 O O . SER A 1 167 ? 5.339 8.940 -6.730 1.00 81.12 167 SER A O 1
ATOM 1365 N N . GLU A 1 168 ? 4.879 9.839 -8.738 1.00 82.00 168 GLU A N 1
ATOM 1366 C CA . GLU A 1 168 ? 4.740 11.214 -8.251 1.00 82.00 168 GLU A CA 1
ATOM 1367 C C . GLU A 1 168 ? 3.716 11.319 -7.102 1.00 82.00 168 GLU A C 1
ATOM 1369 O O . GLU A 1 168 ? 2.591 10.822 -7.192 1.00 82.00 168 GLU A O 1
ATOM 1374 N N . GLY A 1 169 ? 4.119 11.961 -6.001 1.00 81.00 169 GLY A N 1
ATOM 1375 C CA . GLY A 1 169 ? 3.253 12.243 -4.852 1.00 81.00 169 GLY A CA 1
ATOM 1376 C C . GLY A 1 169 ? 2.962 11.060 -3.919 1.00 81.00 169 GLY A C 1
ATOM 1377 O O . GLY A 1 169 ? 2.240 11.236 -2.937 1.00 81.00 169 GLY A O 1
ATOM 1378 N N . GLU A 1 170 ? 3.506 9.867 -4.172 1.00 81.56 170 GLU A N 1
ATOM 1379 C CA . GLU A 1 170 ? 3.377 8.740 -3.242 1.00 81.56 170 GLU A CA 1
ATOM 1380 C C . GLU A 1 170 ? 4.266 8.928 -2.008 1.00 81.56 170 GLU A C 1
ATOM 1382 O O . GLU A 1 170 ? 5.372 9.445 -2.107 1.00 81.56 170 GLU A O 1
ATOM 1387 N N . CYS A 1 171 ? 3.835 8.443 -0.839 1.00 88.56 171 CYS A N 1
ATOM 1388 C CA . CYS A 1 171 ? 4.694 8.393 0.344 1.00 88.56 171 CYS A CA 1
ATOM 1389 C C . CYS A 1 171 ? 5.086 6.955 0.719 1.00 88.56 171 CYS A C 1
ATOM 1391 O O . CYS A 1 171 ? 4.394 5.979 0.412 1.00 88.56 171 CYS A O 1
ATOM 1393 N N . LEU A 1 172 ? 6.198 6.804 1.451 1.00 93.50 172 LEU A N 1
ATOM 1394 C CA . LEU A 1 172 ? 6.695 5.491 1.878 1.00 93.50 172 LEU A CA 1
ATOM 1395 C C . LEU A 1 172 ? 5.654 4.707 2.694 1.00 93.50 172 LEU A C 1
ATOM 1397 O O . LEU A 1 172 ? 5.560 3.480 2.573 1.00 93.50 172 LEU A O 1
ATOM 1401 N N . ARG A 1 173 ? 4.858 5.402 3.515 1.00 93.06 173 ARG A N 1
ATOM 1402 C CA . ARG A 1 173 ? 3.804 4.780 4.319 1.00 93.06 173 ARG A CA 1
ATOM 1403 C C . ARG A 1 173 ? 2.752 4.125 3.430 1.00 93.06 173 ARG A C 1
ATOM 1405 O O . ARG A 1 173 ? 2.393 2.979 3.697 1.00 93.06 173 ARG A O 1
ATOM 1412 N N . ASP A 1 174 ? 2.298 4.796 2.376 1.00 86.75 174 ASP A N 1
ATOM 1413 C CA . ASP A 1 174 ? 1.248 4.287 1.486 1.00 86.75 174 ASP A CA 1
ATOM 1414 C C . ASP A 1 174 ? 1.693 3.014 0.774 1.00 86.75 174 ASP A C 1
ATOM 1416 O O . ASP A 1 174 ? 0.973 2.013 0.778 1.00 86.75 174 ASP A O 1
ATOM 1420 N N . VAL A 1 175 ? 2.935 2.987 0.290 1.00 87.50 175 VAL A N 1
ATOM 1421 C CA . VAL A 1 175 ? 3.558 1.781 -0.275 1.00 87.50 175 VAL A CA 1
ATOM 1422 C C . VAL A 1 175 ? 3.609 0.661 0.769 1.00 87.50 175 VAL A C 1
ATOM 1424 O O . VAL A 1 175 ? 3.198 -0.475 0.518 1.00 87.50 175 VAL A O 1
ATOM 1427 N N . CYS A 1 176 ? 4.033 0.964 1.994 1.00 93.44 176 CYS A N 1
ATOM 1428 C CA . CYS A 1 176 ? 4.075 -0.013 3.081 1.00 93.44 176 CYS A CA 1
ATOM 1429 C C . CYS A 1 176 ? 2.679 -0.553 3.442 1.00 93.44 176 CYS A C 1
ATOM 1431 O O . CYS A 1 176 ? 2.528 -1.745 3.736 1.00 93.44 176 CYS A O 1
ATOM 1433 N N . GLN A 1 177 ? 1.642 0.287 3.404 1.00 87.31 177 GLN A N 1
ATOM 1434 C CA . GLN A 1 177 ? 0.251 -0.141 3.563 1.00 87.31 177 GLN A CA 1
ATOM 1435 C C . GLN A 1 177 ? -0.207 -1.003 2.387 1.00 87.31 177 GLN A C 1
ATOM 1437 O O . GLN A 1 177 ? -0.832 -2.046 2.595 1.00 87.31 177 GLN A O 1
ATOM 1442 N N . ARG A 1 178 ? 0.162 -0.636 1.158 1.00 85.44 178 ARG A N 1
ATOM 1443 C CA . ARG A 1 178 ? -0.157 -1.378 -0.063 1.00 85.44 178 ARG A CA 1
ATOM 1444 C C . ARG A 1 178 ? 0.360 -2.809 -0.010 1.00 85.44 178 ARG A C 1
ATOM 1446 O O . ARG A 1 178 ? -0.400 -3.717 -0.314 1.00 85.44 178 ARG A O 1
ATOM 1453 N N . PHE A 1 179 ? 1.574 -3.044 0.481 1.00 86.50 179 PHE A N 1
ATOM 1454 C CA . PHE A 1 179 ? 2.168 -4.390 0.529 1.00 86.50 179 PHE A CA 1
ATOM 1455 C C . PHE A 1 179 ? 2.043 -5.108 1.883 1.00 86.50 179 PHE A C 1
ATOM 1457 O O . PHE A 1 179 ? 2.586 -6.205 2.056 1.00 86.50 179 PHE A O 1
ATOM 1464 N N . ALA A 1 180 ? 1.325 -4.523 2.850 1.00 92.38 180 ALA A N 1
ATOM 1465 C CA . ALA A 1 180 ? 1.226 -5.036 4.220 1.00 92.38 180 ALA A CA 1
ATOM 1466 C C . ALA A 1 180 ? 2.612 -5.272 4.865 1.00 92.38 180 ALA A C 1
ATOM 1468 O O . ALA A 1 180 ? 2.851 -6.286 5.536 1.00 92.38 180 ALA A O 1
ATOM 1469 N N . VAL A 1 181 ? 3.537 -4.330 4.654 1.00 95.44 181 VAL A N 1
ATOM 1470 C CA . VAL A 1 181 ? 4.903 -4.333 5.201 1.00 95.44 181 VAL A CA 1
ATOM 1471 C C . VAL A 1 181 ? 5.059 -3.182 6.191 1.00 95.44 181 VAL A C 1
ATOM 1473 O O . VAL A 1 181 ? 4.433 -2.138 6.044 1.00 95.44 181 VAL A O 1
ATOM 1476 N N . ARG A 1 182 ? 5.857 -3.378 7.240 1.00 97.75 182 ARG A N 1
ATOM 1477 C CA . ARG A 1 182 ? 6.177 -2.330 8.221 1.00 97.75 182 ARG A CA 1
ATOM 1478 C C . ARG A 1 182 ? 7.109 -1.294 7.608 1.00 97.75 182 ARG A C 1
ATOM 1480 O O . ARG A 1 182 ? 8.199 -1.672 7.167 1.00 97.75 182 ARG A O 1
ATOM 1487 N N . GLN A 1 183 ? 6.762 -0.017 7.719 1.00 96.44 183 GLN A N 1
ATOM 1488 C CA . GLN A 1 183 ? 7.613 1.081 7.256 1.00 96.44 183 GLN A CA 1
ATOM 1489 C C . GLN A 1 183 ? 9.011 1.030 7.876 1.00 96.44 183 GLN A C 1
ATOM 1491 O O . GLN A 1 183 ? 10.003 1.016 7.155 1.00 96.44 183 GLN A O 1
ATOM 1496 N N . ALA A 1 184 ? 9.109 0.836 9.194 1.00 96.69 184 ALA A N 1
ATOM 1497 C CA . ALA A 1 184 ? 10.398 0.710 9.882 1.00 96.69 184 ALA A CA 1
ATOM 1498 C C . ALA A 1 184 ? 11.269 -0.456 9.362 1.00 96.69 184 ALA A C 1
ATOM 1500 O O . ALA A 1 184 ? 12.496 -0.399 9.413 1.00 96.69 184 ALA A O 1
ATOM 1501 N N . SER A 1 185 ? 10.654 -1.538 8.862 1.00 97.12 185 SER A N 1
ATOM 1502 C CA . SER A 1 185 ? 11.415 -2.651 8.274 1.00 97.12 185 SER A CA 1
ATOM 1503 C C . SER A 1 185 ? 11.937 -2.312 6.881 1.00 97.12 185 SER A C 1
ATOM 1505 O O . SER A 1 185 ? 13.058 -2.704 6.574 1.00 97.12 185 SER A O 1
ATOM 1507 N N . VAL A 1 186 ? 11.168 -1.570 6.078 1.00 96.25 186 VAL A N 1
ATOM 1508 C CA . VAL A 1 186 ? 11.608 -1.077 4.763 1.00 96.25 186 VAL A CA 1
ATOM 1509 C C . VAL A 1 186 ? 12.722 -0.045 4.926 1.00 96.25 186 VAL A C 1
ATOM 1511 O O . VAL A 1 186 ? 13.757 -0.191 4.285 1.00 96.25 186 VAL A O 1
ATOM 1514 N N . VAL A 1 187 ? 12.577 0.913 5.849 1.00 97.00 187 VAL A N 1
ATOM 1515 C CA . VAL A 1 187 ? 13.627 1.893 6.189 1.00 97.00 187 VAL A CA 1
ATOM 1516 C C . VAL A 1 187 ? 14.934 1.185 6.537 1.00 97.00 187 VAL A C 1
ATOM 1518 O O . VAL A 1 187 ? 15.955 1.420 5.899 1.00 97.00 187 VAL A O 1
ATOM 1521 N N . LYS A 1 188 ? 14.891 0.229 7.475 1.00 97.06 188 LYS A N 1
ATOM 1522 C CA . LYS A 1 188 ? 16.082 -0.533 7.877 1.00 97.06 188 LYS A CA 1
ATOM 1523 C C . LYS A 1 188 ? 16.663 -1.387 6.747 1.00 97.06 188 LYS A C 1
ATOM 1525 O O . LYS A 1 188 ? 17.875 -1.552 6.680 1.00 97.06 188 LYS A O 1
ATOM 1530 N N . LEU A 1 189 ? 15.820 -1.980 5.901 1.00 95.62 189 LEU A N 1
ATOM 1531 C CA . LEU A 1 189 ? 16.269 -2.837 4.801 1.00 95.62 189 LEU A CA 1
ATOM 1532 C C . LEU A 1 189 ? 17.016 -2.048 3.720 1.00 95.62 189 LEU A C 1
ATOM 1534 O O . LEU A 1 189 ? 17.927 -2.596 3.109 1.00 95.62 189 LEU A O 1
ATOM 1538 N N . ASN A 1 190 ? 16.633 -0.790 3.517 1.00 96.69 190 ASN A N 1
ATOM 1539 C CA . ASN A 1 190 ? 17.188 0.085 2.488 1.00 96.69 190 ASN A CA 1
ATOM 1540 C C . ASN A 1 190 ? 18.223 1.081 3.028 1.00 96.69 190 ASN A C 1
ATOM 1542 O O . ASN A 1 190 ? 18.822 1.797 2.240 1.00 96.69 190 ASN A O 1
ATOM 1546 N N . GLY A 1 191 ? 18.431 1.144 4.349 1.00 96.62 191 GLY A N 1
ATOM 1547 C CA . GLY A 1 191 ? 19.332 2.126 4.959 1.00 96.62 191 GLY A CA 1
ATOM 1548 C C . GLY A 1 191 ? 18.870 3.572 4.753 1.00 96.62 191 GLY A C 1
ATOM 1549 O O . GLY A 1 191 ? 19.706 4.455 4.598 1.00 96.62 191 GLY A O 1
ATOM 1550 N N . LEU A 1 192 ? 17.554 3.809 4.706 1.00 95.50 192 LEU A N 1
ATOM 1551 C CA . LEU A 1 192 ? 17.006 5.143 4.444 1.00 95.50 192 LEU A CA 1
ATOM 1552 C C . LEU A 1 192 ? 17.215 6.071 5.652 1.00 95.50 192 LEU A C 1
ATOM 1554 O O . LEU A 1 192 ? 17.076 5.606 6.790 1.00 95.50 192 LEU A O 1
ATOM 1558 N N . PRO A 1 193 ? 17.494 7.367 5.424 1.00 95.00 193 PRO A N 1
ATOM 1559 C CA . PRO A 1 193 ? 17.588 8.341 6.501 1.00 95.00 193 PRO A CA 1
ATOM 1560 C C . PRO A 1 193 ? 16.229 8.567 7.181 1.00 95.00 193 PRO A C 1
ATOM 1562 O O . PRO A 1 193 ? 15.163 8.286 6.624 1.00 95.00 193 PRO A O 1
ATOM 1565 N N . GLU A 1 194 ? 16.263 9.079 8.410 1.00 87.56 194 GLU A N 1
ATOM 1566 C CA . GLU A 1 194 ? 15.048 9.480 9.118 1.00 87.56 194 GLU A CA 1
ATOM 1567 C C . GLU A 1 194 ? 14.349 10.623 8.370 1.00 87.56 194 GLU A C 1
ATOM 1569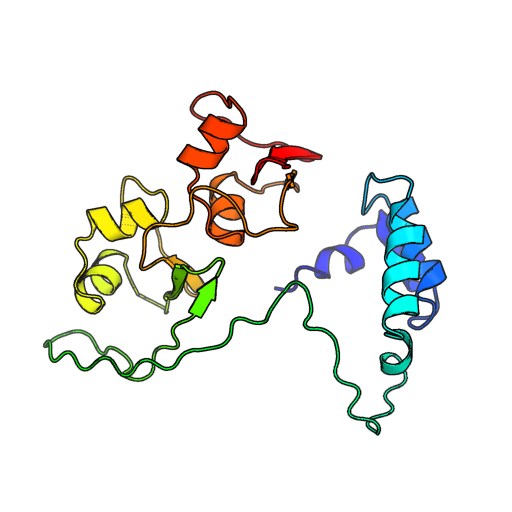 O O . GLU A 1 194 ? 14.996 11.528 7.851 1.00 87.56 194 GLU A O 1
ATOM 1574 N N . GLY A 1 195 ? 13.019 10.554 8.267 1.00 87.38 195 GLY A N 1
ATOM 1575 C CA . GLY A 1 195 ? 12.240 11.545 7.523 1.00 87.38 195 GLY A CA 1
ATOM 1576 C C . GLY A 1 195 ? 12.410 11.488 6.002 1.00 87.38 195 GLY A C 1
ATOM 1577 O O . GLY A 1 195 ? 11.951 12.401 5.325 1.00 87.38 195 GLY A O 1
ATOM 1578 N N . TRP A 1 196 ? 13.036 10.439 5.450 1.00 93.62 196 TRP A N 1
ATOM 1579 C CA . TRP A 1 196 ? 13.174 10.279 4.003 1.00 93.62 196 TRP A CA 1
ATOM 1580 C C . TRP A 1 196 ? 11.822 10.364 3.281 1.00 93.62 196 TRP A C 1
ATOM 1582 O O . TRP A 1 196 ? 10.874 9.643 3.619 1.00 93.62 196 TRP A O 1
ATOM 1592 N N . VAL A 1 197 ? 11.766 11.224 2.264 1.00 93.50 197 VAL A N 1
ATOM 1593 C CA . VAL A 1 197 ? 10.605 11.419 1.394 1.00 93.50 197 VAL A CA 1
ATOM 1594 C C . VAL A 1 197 ? 10.962 10.902 -0.003 1.00 93.50 197 VAL A C 1
ATOM 1596 O O . VAL A 1 197 ? 11.957 11.365 -0.560 1.00 93.50 197 VAL A O 1
ATOM 1599 N N . PRO A 1 198 ? 10.187 9.957 -0.561 1.00 92.25 198 PRO A N 1
ATOM 1600 C CA . PRO A 1 198 ? 10.414 9.450 -1.912 1.00 92.25 198 PRO A CA 1
ATOM 1601 C C . PRO A 1 198 ? 10.163 10.511 -2.988 1.00 92.25 198 PRO A C 1
ATOM 1603 O O . PRO A 1 198 ? 9.245 11.324 -2.871 1.00 92.25 198 PRO A O 1
ATOM 1606 N N . GLN A 1 199 ? 10.932 10.435 -4.070 1.00 90.06 199 GLN A N 1
ATOM 1607 C CA . GLN A 1 199 ? 10.711 11.147 -5.328 1.00 90.06 199 GLN A CA 1
ATOM 1608 C C . GLN A 1 199 ? 10.281 10.176 -6.436 1.00 90.06 199 GLN A C 1
ATOM 1610 O O . GLN A 1 199 ? 10.444 8.958 -6.323 1.00 90.06 199 GLN A O 1
ATOM 1615 N N . GLU A 1 200 ? 9.715 10.704 -7.522 1.00 86.44 200 GLU A N 1
ATOM 1616 C CA . GLU A 1 200 ? 9.353 9.883 -8.680 1.00 86.44 200 GLU A CA 1
ATOM 1617 C C . GLU A 1 200 ? 10.581 9.126 -9.212 1.00 86.44 200 GLU A C 1
ATOM 1619 O O . GLU A 1 200 ? 11.648 9.698 -9.426 1.00 86.44 200 GLU A O 1
ATOM 1624 N N . GLY A 1 201 ? 10.432 7.817 -9.420 1.00 79.81 201 GLY A N 1
ATOM 1625 C CA . GLY A 1 201 ? 11.504 6.952 -9.908 1.00 79.81 201 GLY A CA 1
ATOM 1626 C C . GLY A 1 201 ? 12.422 6.381 -8.823 1.00 79.81 201 GLY A C 1
ATOM 1627 O O . GLY A 1 201 ? 13.172 5.441 -9.122 1.00 79.81 201 GLY A O 1
ATOM 1628 N N . ASP A 1 202 ? 12.325 6.858 -7.575 1.00 85.94 202 ASP A N 1
ATOM 1629 C CA . ASP A 1 202 ? 13.033 6.260 -6.442 1.00 85.94 202 ASP A CA 1
ATOM 1630 C C . ASP A 1 202 ? 12.635 4.801 -6.258 1.00 85.94 202 ASP A C 1
ATOM 1632 O O . ASP A 1 202 ? 11.527 4.375 -6.595 1.00 85.94 202 ASP A O 1
ATOM 1636 N N . ARG A 1 203 ? 13.547 4.010 -5.692 1.00 89.25 203 ARG A N 1
ATOM 1637 C CA . ARG A 1 203 ? 13.355 2.568 -5.533 1.00 89.25 203 ARG A CA 1
ATOM 1638 C C . ARG A 1 203 ? 13.574 2.142 -4.099 1.00 89.25 203 ARG A C 1
ATOM 1640 O O . ARG A 1 203 ? 14.547 2.540 -3.468 1.00 89.25 203 ARG A O 1
ATOM 1647 N N . VAL A 1 204 ? 12.711 1.255 -3.615 1.00 91.81 204 VAL A N 1
ATOM 1648 C CA . VAL A 1 204 ? 12.886 0.593 -2.318 1.00 91.81 204 VAL A CA 1
ATOM 1649 C C . VAL A 1 204 ? 12.736 -0.908 -2.445 1.00 91.81 204 VAL A C 1
ATOM 1651 O O . VAL A 1 204 ? 11.831 -1.427 -3.095 1.00 91.81 204 VAL A O 1
ATOM 1654 N N . ILE A 1 205 ? 13.621 -1.621 -1.768 1.00 91.56 205 ILE A N 1
ATOM 1655 C CA . ILE A 1 205 ? 13.564 -3.059 -1.579 1.00 91.56 205 ILE A CA 1
ATOM 1656 C C . ILE A 1 205 ? 12.546 -3.344 -0.473 1.00 91.56 205 ILE A C 1
ATOM 1658 O O . ILE A 1 205 ? 12.691 -2.906 0.668 1.00 91.56 205 ILE A O 1
ATOM 1662 N N . LEU A 1 206 ? 11.511 -4.111 -0.789 1.00 87.25 206 LEU A N 1
ATOM 1663 C CA . LEU A 1 206 ? 10.487 -4.559 0.155 1.00 87.25 206 LEU A CA 1
ATOM 1664 C C . LEU A 1 206 ? 10.770 -5.967 0.695 1.00 87.25 206 LEU A C 1
ATOM 1666 O O . LEU A 1 206 ? 10.195 -6.386 1.707 1.00 87.25 206 LEU A O 1
ATOM 1670 N N . ARG A 1 207 ? 11.657 -6.718 0.036 1.00 90.25 207 ARG A N 1
ATOM 1671 C CA . ARG A 1 207 ? 12.052 -8.078 0.410 1.00 90.25 207 ARG A CA 1
ATOM 1672 C C . ARG A 1 207 ? 13.442 -8.395 -0.146 1.00 90.25 207 ARG A C 1
ATOM 1674 O O . ARG A 1 207 ? 13.735 -8.080 -1.289 1.00 90.25 207 ARG A O 1
ATOM 1681 N N . LYS A 1 208 ? 14.283 -9.075 0.643 1.00 89.50 208 LYS A N 1
ATOM 1682 C CA . LYS A 1 208 ? 15.579 -9.580 0.156 1.00 89.50 208 LYS A CA 1
ATOM 1683 C C . LYS A 1 208 ? 15.364 -10.697 -0.868 1.00 89.50 208 LYS A C 1
ATOM 1685 O O . LYS A 1 208 ? 14.645 -11.654 -0.566 1.00 89.50 208 LYS A O 1
ATOM 1690 N N . VAL A 1 209 ? 16.026 -10.590 -2.017 1.00 79.81 209 VAL A N 1
ATOM 1691 C CA . VAL A 1 209 ? 16.191 -11.712 -2.949 1.00 79.81 209 VAL A CA 1
ATOM 1692 C C . VAL A 1 209 ? 17.035 -12.771 -2.233 1.00 79.81 209 VAL A C 1
ATOM 1694 O O . VAL A 1 209 ? 18.022 -12.430 -1.578 1.00 79.81 209 VAL A O 1
ATOM 1697 N N . ARG A 1 210 ? 16.579 -14.021 -2.260 1.00 62.97 210 ARG A N 1
ATOM 1698 C CA . ARG A 1 210 ? 17.350 -15.181 -1.806 1.00 62.97 210 ARG A CA 1
ATOM 1699 C C . ARG A 1 210 ? 17.790 -15.965 -3.020 1.00 62.97 210 ARG A C 1
ATOM 1701 O O . ARG A 1 210 ? 16.964 -16.023 -3.956 1.00 62.97 210 ARG A O 1
#